Protein AF-A0A5J5FAX3-F1 (afdb_monomer_lite)

InterPro domains:
  IPR013960 DASH complex subunit Duo1 [PF08651] (35-107)
  IPR013960 DASH complex subunit Duo1 [PTHR28216] (22-215)

Foldseek 3Di:
DQDDPDPVVVVVVVVVVVVVVVVVVVVVVVVVVVVVVVVVVVVVVVVVVVVVVVVVVVVVVVVVVVVVVVVVVVVVVVVVVVVVVVVVVVVVVLVVDPPNPDVVVVVVVVVVVVVVVVVVVVVVVVVVVVVVVVVVVVVVVVVVVVVVVVPDDDDDDDDDDDDDDDDDDDDDDDDDDDDDDDDDDDDDDDDDDDDDDDDDDPDPDDDDDDDDDDDDDDDD

Secondary structure (DSSP, 8-state):
------HHHHHHHHHHHHHHHHHHHHHHHHHHHHHHHHHHHHHHHHHHHHHHHHHHHHHHHHHHHHHHHHHHHHHHHHHHHHHHHHHHHHHHHHHH-TT--HHHHHHHHHHHHHHHHHHHHHHHHHHHHHHHHHHHHHHHHHHHHHHHHHTS--------------------------------------------------------------------

pLDDT: mean 73.49, std 21.76, range [35.41, 98.31]

Structure (mmCIF, N/CA/C/O backbone):
data_AF-A0A5J5FAX3-F1
#
_entry.id   AF-A0A5J5FAX3-F1
#
loop_
_atom_site.group_PDB
_atom_site.id
_atom_site.type_symbol
_atom_site.label_atom_id
_at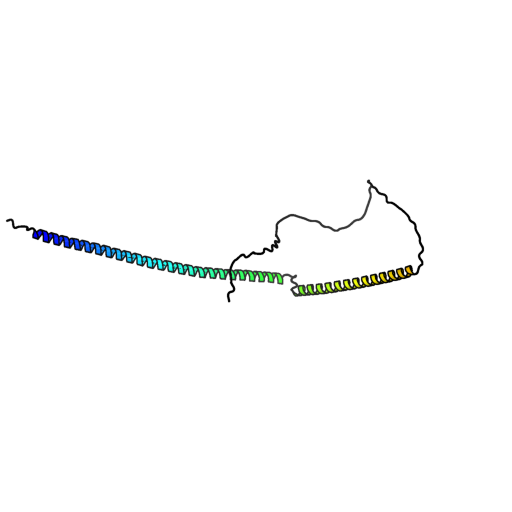om_site.label_alt_id
_atom_site.label_comp_id
_atom_site.label_asym_id
_atom_site.label_entity_id
_atom_site.label_seq_id
_atom_site.pdbx_PDB_ins_code
_atom_site.Cartn_x
_atom_site.Cartn_y
_atom_site.Cartn_z
_atom_site.occupancy
_atom_site.B_iso_or_equiv
_atom_site.auth_seq_id
_atom_site.auth_comp_id
_atom_site.auth_asym_id
_atom_site.auth_atom_id
_atom_site.pdbx_PDB_model_num
ATOM 1 N N . MET A 1 1 ? -69.825 5.679 87.508 1.00 45.09 1 MET A N 1
ATOM 2 C CA . MET A 1 1 ? -68.916 4.975 86.575 1.00 45.09 1 MET A CA 1
ATOM 3 C C . MET A 1 1 ? -69.009 5.636 85.207 1.00 45.09 1 MET A C 1
ATOM 5 O O . MET A 1 1 ? -69.590 5.075 84.296 1.00 45.09 1 MET A O 1
ATOM 9 N N . THR A 1 2 ? -68.493 6.855 85.081 1.00 51.09 2 THR A N 1
ATOM 10 C CA . THR A 1 2 ? -68.328 7.552 83.795 1.00 51.09 2 THR A CA 1
ATOM 11 C C . THR A 1 2 ? -67.212 8.571 84.002 1.00 51.09 2 THR A C 1
ATOM 13 O O . THR A 1 2 ? -67.475 9.762 84.157 1.00 51.09 2 THR A O 1
ATOM 16 N N . ASP A 1 3 ? -65.977 8.086 84.132 1.00 48.59 3 ASP A N 1
ATOM 17 C CA . ASP A 1 3 ? -64.813 8.970 84.138 1.00 48.59 3 ASP A CA 1
ATOM 18 C C . ASP A 1 3 ? -64.531 9.433 82.710 1.00 48.59 3 ASP A C 1
ATOM 20 O O . ASP A 1 3 ? -64.594 8.663 81.749 1.00 48.59 3 ASP A O 1
ATOM 24 N N . GLY A 1 4 ? -64.326 10.742 82.596 1.00 52.62 4 GLY A N 1
ATOM 25 C CA . GLY A 1 4 ? -64.310 11.486 81.352 1.00 52.62 4 GLY A CA 1
ATOM 26 C C . GLY A 1 4 ? -63.164 11.091 80.433 1.00 52.62 4 GLY A C 1
ATOM 27 O O . GLY A 1 4 ? -61.991 11.266 80.753 1.00 52.62 4 GLY A O 1
ATOM 28 N N . PHE A 1 5 ? -63.528 10.668 79.228 1.00 57.16 5 PHE A N 1
ATOM 29 C CA . PHE A 1 5 ? -62.653 10.757 78.069 1.00 57.16 5 PHE A CA 1
ATOM 30 C C . PHE A 1 5 ? -62.603 12.233 77.643 1.00 57.16 5 PHE A C 1
ATOM 32 O O . PHE A 1 5 ? -63.462 12.722 76.909 1.00 57.16 5 PHE A O 1
ATOM 39 N N . GLY A 1 6 ? -61.657 12.978 78.216 1.00 60.19 6 GLY A N 1
ATOM 40 C CA . GLY A 1 6 ? -61.470 14.399 77.938 1.00 60.19 6 GLY A CA 1
ATOM 41 C C . GLY A 1 6 ? -60.913 14.650 76.526 1.00 60.19 6 GLY A C 1
ATOM 42 O O . GLY A 1 6 ? -60.191 13.809 75.984 1.00 60.19 6 GLY A O 1
ATOM 43 N N . PRO A 1 7 ? -61.192 15.822 75.926 1.00 62.94 7 PRO A N 1
ATOM 44 C CA . PRO A 1 7 ? -60.754 16.178 74.571 1.00 62.94 7 PRO A CA 1
ATOM 45 C C . PRO A 1 7 ? -59.226 16.164 74.372 1.00 62.94 7 PRO A C 1
ATOM 47 O O . PRO A 1 7 ? -58.763 16.095 73.235 1.00 62.94 7 PRO A O 1
ATOM 50 N N . ASP A 1 8 ? -58.431 16.192 75.443 1.00 62.81 8 ASP A N 1
ATOM 51 C CA . ASP A 1 8 ? -56.965 16.210 75.367 1.00 62.81 8 ASP A CA 1
ATOM 52 C C . ASP A 1 8 ? -56.332 14.820 75.176 1.00 62.81 8 ASP A C 1
ATOM 54 O O . ASP A 1 8 ? -55.269 14.713 74.564 1.00 62.81 8 ASP A O 1
ATOM 58 N N . SER A 1 9 ? -57.008 13.737 75.580 1.00 66.12 9 SER A N 1
ATOM 59 C CA . SER A 1 9 ? -56.555 12.365 75.295 1.00 66.12 9 SER A CA 1
ATOM 60 C C . SER A 1 9 ? -56.671 12.031 73.806 1.00 66.12 9 SER A C 1
ATOM 62 O O . SER A 1 9 ? -55.812 11.354 73.246 1.00 66.12 9 SER A O 1
ATOM 64 N N . PHE A 1 10 ? -57.698 12.562 73.134 1.00 67.81 10 PHE A N 1
ATOM 65 C CA . PHE A 1 10 ? -57.844 12.437 71.683 1.00 67.81 10 PHE A CA 1
ATOM 66 C C . PHE A 1 10 ? -56.745 13.190 70.930 1.00 67.81 10 PHE A C 1
ATOM 68 O O . PHE A 1 10 ? -56.194 12.640 69.981 1.00 67.81 10 PHE A O 1
ATOM 75 N N . LYS A 1 11 ? -56.373 14.396 71.381 1.00 74.06 11 LYS A N 1
ATOM 76 C CA . LYS A 1 11 ? -55.288 15.179 70.765 1.00 74.06 11 LYS A CA 1
ATOM 77 C C . LYS A 1 11 ? -53.935 14.471 70.845 1.00 74.06 11 LYS A C 1
ATOM 79 O O . LYS A 1 11 ? -53.206 14.440 69.859 1.00 74.06 11 LYS A O 1
ATOM 84 N N . GLN A 1 12 ? -53.616 13.851 71.983 1.00 74.06 12 GLN A N 1
ATOM 85 C CA . GLN A 1 12 ? -52.387 13.061 72.120 1.00 74.06 12 GLN A CA 1
ATOM 86 C C . GLN A 1 12 ? -52.354 11.864 71.169 1.00 74.06 12 GLN A C 1
ATOM 88 O O . GLN A 1 12 ? -51.323 11.596 70.558 1.00 74.06 12 GLN A O 1
ATOM 93 N N . VAL A 1 13 ? -53.474 11.157 71.015 1.00 76.06 13 VAL A N 1
ATOM 94 C CA . VAL A 1 13 ? -53.564 10.030 70.078 1.00 76.06 13 VAL A CA 1
ATOM 95 C C . VAL A 1 13 ? -53.425 10.515 68.633 1.00 76.06 13 VAL A C 1
ATOM 97 O O . VAL A 1 13 ? -52.710 9.886 67.857 1.00 76.06 13 VAL A O 1
ATOM 100 N N . THR A 1 14 ? -54.027 11.650 68.267 1.00 78.38 14 THR A N 1
ATOM 101 C CA . THR A 1 14 ? -53.880 12.215 66.915 1.00 78.38 14 THR A CA 1
ATOM 102 C C . THR A 1 14 ? -52.464 12.710 66.623 1.00 78.38 14 THR A C 1
ATOM 104 O O . THR A 1 14 ? -51.999 12.525 65.503 1.00 78.38 14 THR A O 1
ATOM 107 N N . ASP A 1 15 ? -51.755 13.263 67.612 1.00 83.12 15 ASP A N 1
ATOM 108 C CA . ASP A 1 15 ? -50.344 13.660 67.471 1.00 83.12 15 ASP A CA 1
ATOM 109 C C . ASP A 1 15 ? -49.402 12.453 67.372 1.00 83.12 15 ASP A C 1
ATOM 111 O O . ASP A 1 15 ? -48.414 12.467 66.637 1.00 83.12 15 ASP A O 1
ATOM 115 N N . GLN A 1 16 ? -49.708 11.363 68.078 1.00 79.12 16 GLN A N 1
ATOM 116 C CA . GLN A 1 16 ? -48.970 10.110 67.921 1.00 79.12 16 GLN A CA 1
ATOM 117 C C . GLN A 1 16 ? -49.186 9.520 66.522 1.00 79.12 16 GLN A C 1
ATOM 119 O O . GLN A 1 16 ? -48.226 9.115 65.870 1.00 79.12 16 GLN A O 1
ATOM 124 N N . LEU A 1 17 ? -50.428 9.517 66.031 1.00 78.00 17 LEU A N 1
ATOM 125 C CA . LEU A 1 17 ? -50.753 9.069 64.676 1.00 78.00 17 LEU A CA 1
ATOM 126 C C . LEU A 1 17 ? -50.100 9.945 63.598 1.00 78.00 17 LEU A C 1
ATOM 128 O O . LEU A 1 17 ? -49.584 9.393 62.629 1.00 78.00 17 LEU A O 1
ATOM 132 N N . SER A 1 18 ? -50.063 11.271 63.767 1.00 83.62 18 SER A N 1
ATOM 133 C CA . SER A 1 18 ? -49.415 12.177 62.807 1.00 83.62 18 SER A CA 1
ATOM 134 C C . SER A 1 18 ? -47.895 11.987 62.766 1.00 83.62 18 SER A C 1
ATOM 136 O O . SER A 1 18 ? -47.317 11.946 61.682 1.00 83.62 18 SER A O 1
ATOM 138 N N . SER A 1 19 ? -47.254 11.766 63.918 1.00 88.19 19 SER A N 1
ATOM 139 C CA . SER A 1 19 ? -45.823 11.449 64.016 1.00 88.19 19 SER A CA 1
ATOM 140 C C . SER A 1 19 ? -45.473 10.112 63.350 1.00 88.19 19 SER A C 1
ATOM 142 O O . SER A 1 19 ? -44.492 10.011 62.608 1.00 88.19 19 SER A O 1
ATOM 144 N N . VAL A 1 20 ? -46.304 9.080 63.543 1.00 86.38 20 VAL A N 1
ATOM 145 C CA . VAL A 1 20 ? -46.128 7.780 62.873 1.00 86.38 20 VAL A CA 1
ATOM 146 C C . VAL A 1 20 ? -46.288 7.916 61.357 1.00 86.38 20 VAL A C 1
ATOM 148 O O . VAL A 1 20 ? -45.500 7.335 60.609 1.00 86.38 20 VAL A O 1
ATOM 151 N N . ASP A 1 21 ? -47.258 8.705 60.894 1.00 88.50 21 ASP A N 1
ATOM 152 C CA . ASP A 1 21 ? -47.475 8.937 59.464 1.00 88.50 21 ASP A CA 1
ATOM 153 C C . ASP A 1 21 ? -46.322 9.755 58.843 1.00 88.50 21 ASP A C 1
ATOM 155 O O . ASP A 1 21 ? -45.851 9.449 57.747 1.00 88.50 21 ASP A O 1
ATOM 159 N N . GLU A 1 22 ? -45.756 10.719 59.577 1.00 88.75 22 GLU A N 1
ATOM 160 C CA . GLU A 1 22 ? -44.566 11.472 59.161 1.00 88.75 22 GLU A CA 1
ATOM 161 C C . GLU A 1 22 ? -43.319 10.572 59.044 1.00 88.75 22 GLU A C 1
ATOM 163 O O . GLU A 1 22 ? -42.544 10.679 58.088 1.00 88.75 22 GLU A O 1
ATOM 168 N N . LEU A 1 23 ? -43.135 9.627 59.972 1.00 87.75 23 LEU A N 1
ATOM 169 C CA . LEU A 1 23 ? -42.066 8.623 59.908 1.00 87.75 23 LEU A CA 1
ATOM 170 C C . LEU A 1 23 ? -42.277 7.628 58.756 1.00 87.75 23 LEU A C 1
ATOM 172 O O . LEU A 1 23 ? -41.320 7.243 58.073 1.00 87.75 23 LEU A O 1
ATOM 176 N N . ALA A 1 24 ? -43.525 7.242 58.482 1.00 87.75 24 ALA A N 1
ATOM 177 C CA . ALA A 1 24 ? -43.877 6.416 57.330 1.00 87.75 24 ALA A CA 1
ATOM 178 C C . ALA A 1 24 ? -43.615 7.152 56.001 1.00 87.75 24 ALA A C 1
ATOM 180 O O . ALA A 1 24 ? -43.136 6.556 55.033 1.00 87.75 24 ALA A O 1
ATOM 181 N N . GLN A 1 25 ? -43.858 8.463 55.946 1.00 90.06 25 GLN A N 1
ATOM 182 C CA . GLN A 1 25 ? -43.519 9.285 54.784 1.00 90.06 25 GLN A CA 1
ATOM 183 C C . GLN A 1 25 ? -42.007 9.443 54.609 1.00 90.06 25 GLN A C 1
ATOM 185 O O . GLN A 1 25 ? -41.504 9.249 53.499 1.00 90.06 25 GLN A O 1
ATOM 190 N N . LYS A 1 26 ? -41.268 9.717 55.690 1.00 91.88 26 LYS A N 1
ATOM 191 C CA . LYS A 1 26 ? -39.798 9.804 55.671 1.00 91.88 26 LYS A CA 1
ATOM 192 C C . LYS A 1 26 ? -39.153 8.495 55.222 1.00 91.88 26 LYS A C 1
ATOM 194 O O . LYS A 1 26 ? -38.275 8.519 54.365 1.00 91.88 26 LYS A O 1
ATOM 199 N N . SER A 1 27 ? -39.620 7.354 55.726 1.00 90.50 27 SER A N 1
ATOM 200 C CA . SER A 1 27 ? -39.105 6.040 55.313 1.00 90.50 27 SER A CA 1
ATOM 201 C C . SER A 1 27 ? -39.419 5.713 53.849 1.00 90.50 27 SER A C 1
ATOM 203 O O . SER A 1 27 ? -38.541 5.234 53.134 1.00 90.50 27 SER A O 1
ATOM 205 N N . ARG A 1 28 ? -40.620 6.038 53.346 1.00 92.44 28 ARG A N 1
ATOM 206 C CA . ARG A 1 28 ? -40.946 5.897 51.911 1.00 92.44 28 ARG A CA 1
ATOM 207 C C . ARG A 1 28 ? -40.096 6.805 51.023 1.00 92.44 28 ARG A C 1
ATOM 209 O O . ARG A 1 28 ? -39.684 6.376 49.948 1.00 92.44 28 ARG A O 1
ATOM 216 N N . ALA A 1 29 ? -39.846 8.045 51.443 1.00 91.50 29 ALA A N 1
ATOM 217 C CA . ALA A 1 29 ? -38.979 8.969 50.717 1.00 91.50 29 ALA A CA 1
ATOM 218 C C . ALA A 1 29 ? -37.532 8.456 50.679 1.00 91.50 29 ALA A C 1
ATOM 220 O O . ALA A 1 29 ? -36.930 8.426 49.608 1.00 91.50 29 ALA A O 1
ATOM 221 N N . PHE A 1 30 ? -37.027 7.957 51.810 1.00 93.38 30 PHE A N 1
ATOM 222 C CA . PHE A 1 30 ? -35.700 7.351 51.903 1.00 93.38 30 PHE A CA 1
ATOM 223 C C . PHE A 1 30 ? -35.564 6.118 50.998 1.00 93.38 30 PHE A C 1
ATOM 225 O O . PHE A 1 30 ? -34.613 6.026 50.229 1.00 93.38 30 PHE A O 1
ATOM 232 N N . ALA A 1 31 ? -36.554 5.218 50.997 1.00 93.25 31 ALA A N 1
ATOM 233 C CA . ALA A 1 31 ? -36.556 4.037 50.130 1.00 93.25 31 ALA A CA 1
ATOM 234 C C . ALA A 1 31 ? -36.580 4.399 48.632 1.00 93.25 31 ALA A C 1
ATOM 236 O O . ALA A 1 31 ? -35.906 3.762 47.823 1.00 93.25 31 ALA A O 1
ATOM 237 N N . ARG A 1 32 ? -37.324 5.448 48.248 1.00 93.50 32 ARG A N 1
ATOM 238 C CA . ARG A 1 32 ? -37.307 5.974 46.872 1.00 93.50 32 ARG A CA 1
ATOM 239 C C . ARG A 1 32 ? -35.945 6.556 46.509 1.00 93.50 32 ARG A C 1
ATOM 241 O O . ARG A 1 32 ? -35.458 6.313 45.411 1.00 93.50 32 ARG A O 1
ATOM 248 N N . GLU A 1 33 ? -35.330 7.310 47.413 1.00 95.00 33 GLU A N 1
ATOM 249 C CA . GLU A 1 33 ? -34.008 7.895 47.188 1.00 95.00 33 GLU A CA 1
ATOM 250 C C . GLU A 1 33 ? -32.925 6.813 47.061 1.00 95.00 33 GLU A C 1
ATOM 252 O O . GLU A 1 33 ? -32.035 6.913 46.216 1.00 95.00 33 GLU A O 1
ATOM 257 N N . GLU A 1 34 ? -33.016 5.749 47.856 1.00 95.25 34 GLU A N 1
ATOM 258 C C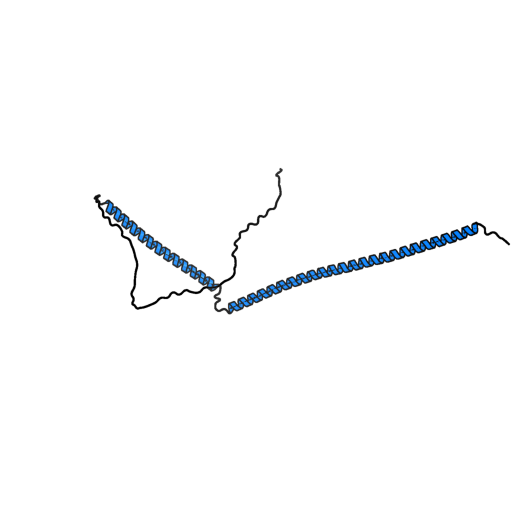A . GLU A 1 34 ? -32.109 4.606 47.784 1.00 95.25 34 GLU A CA 1
ATOM 259 C C . GLU A 1 34 ? -32.266 3.827 46.468 1.00 95.25 34 GLU A C 1
ATOM 261 O O . GLU A 1 34 ? -31.263 3.517 45.821 1.00 95.25 34 GLU A O 1
ATOM 266 N N . ALA A 1 35 ? -33.504 3.608 46.009 1.00 94.69 35 ALA A N 1
ATOM 267 C CA . ALA A 1 35 ? -33.782 3.009 44.703 1.00 94.69 35 ALA A CA 1
ATOM 268 C C . ALA A 1 35 ? -33.231 3.863 43.547 1.00 94.69 35 ALA A C 1
ATOM 270 O O . ALA A 1 35 ? -32.528 3.344 42.682 1.00 94.69 35 ALA A O 1
ATOM 271 N N . LEU A 1 36 ? -33.447 5.183 43.574 1.00 96.25 36 LEU A N 1
ATOM 272 C CA . LEU A 1 36 ? -32.906 6.106 42.567 1.00 96.25 36 LEU A CA 1
ATOM 273 C C . LEU A 1 36 ? -31.371 6.115 42.552 1.00 96.25 36 LEU A C 1
ATOM 275 O O . LEU A 1 36 ? -30.756 6.159 41.487 1.00 96.25 36 LEU A O 1
ATOM 279 N N . LYS A 1 37 ? -30.724 6.035 43.722 1.00 95.94 37 LYS A N 1
ATOM 280 C CA . LYS A 1 37 ? -29.261 5.903 43.815 1.00 95.94 37 LYS A CA 1
ATOM 281 C C . LYS A 1 37 ? -28.776 4.579 43.224 1.00 95.94 37 LYS A C 1
ATOM 283 O O . LYS A 1 37 ? -27.726 4.560 42.582 1.00 95.94 37 LYS A O 1
ATOM 288 N N . ALA A 1 38 ? -29.511 3.485 43.425 1.00 95.25 38 ALA A N 1
ATOM 289 C CA . ALA A 1 38 ? -29.188 2.192 42.829 1.00 95.25 38 ALA A CA 1
ATOM 290 C C . ALA A 1 38 ? -29.339 2.217 41.299 1.00 95.25 38 ALA A C 1
ATOM 292 O O . ALA A 1 38 ? -28.429 1.779 40.594 1.00 95.25 38 ALA A O 1
ATOM 293 N N . GLU A 1 39 ? -30.422 2.803 40.783 1.00 96.62 39 GLU A N 1
ATOM 294 C CA . GLU A 1 39 ? -30.635 2.992 39.344 1.00 96.62 39 GLU A CA 1
ATOM 295 C C . GLU A 1 39 ? -29.541 3.864 38.719 1.00 96.62 39 GLU A C 1
ATOM 297 O O . GLU A 1 39 ? -28.963 3.490 37.698 1.00 96.62 39 GLU A O 1
ATOM 302 N N . LEU A 1 40 ? -29.176 4.980 39.363 1.00 97.38 40 LEU A N 1
ATOM 303 C CA . LEU A 1 40 ? -28.107 5.855 38.883 1.00 97.38 40 LEU A CA 1
ATOM 304 C C . LEU A 1 40 ? -26.763 5.123 38.806 1.00 97.38 40 LEU A C 1
ATOM 306 O O . LEU A 1 40 ? -26.059 5.246 37.802 1.00 97.38 40 LEU A O 1
ATOM 310 N N . ARG A 1 41 ? -26.410 4.333 39.830 1.00 96.62 41 ARG A N 1
ATOM 311 C CA . ARG A 1 41 ? -25.197 3.499 39.799 1.00 96.62 41 ARG A CA 1
ATOM 312 C C . ARG A 1 41 ? -25.248 2.482 38.661 1.00 96.62 41 ARG A C 1
ATOM 314 O O . ARG A 1 41 ? -24.249 2.313 37.967 1.00 96.62 41 ARG A O 1
ATOM 321 N N . GLY A 1 42 ? -26.403 1.854 38.436 1.00 96.50 42 GLY A N 1
ATOM 322 C CA . GLY A 1 42 ? -26.612 0.939 37.313 1.00 96.50 42 GLY A CA 1
ATOM 323 C C . GLY A 1 42 ? -26.372 1.617 35.963 1.00 96.50 42 GLY A C 1
ATOM 324 O O . GLY A 1 42 ? -25.613 1.109 35.140 1.00 96.50 42 GLY A O 1
ATOM 325 N N . VAL A 1 43 ? -26.935 2.811 35.756 1.00 97.50 43 VAL A N 1
ATOM 326 C CA . VAL A 1 43 ? -26.735 3.595 34.525 1.00 97.50 43 VAL A CA 1
ATOM 327 C C . VAL A 1 43 ? -25.272 4.019 34.354 1.00 97.50 43 VAL A C 1
ATOM 329 O O . VAL A 1 43 ? -24.736 3.929 33.250 1.00 97.50 43 VAL A O 1
ATOM 332 N N . GLN A 1 44 ? -24.589 4.432 35.425 1.00 97.44 44 GLN A N 1
ATOM 333 C CA . GLN A 1 44 ? -23.162 4.784 35.381 1.00 97.44 44 GLN A CA 1
ATOM 334 C C . GLN A 1 44 ? -22.277 3.581 35.030 1.00 97.44 44 GLN A C 1
ATOM 336 O O . GLN A 1 44 ? -21.351 3.698 34.222 1.00 97.44 44 GLN A O 1
ATOM 341 N N . GLN A 1 45 ? -22.581 2.411 35.593 1.00 97.50 45 GLN A N 1
ATOM 342 C CA . GLN A 1 45 ? -21.881 1.174 35.270 1.00 97.50 45 GLN A CA 1
ATOM 343 C C . GLN A 1 45 ? -22.104 0.782 33.806 1.00 97.50 45 GLN A C 1
ATOM 345 O O . GLN A 1 45 ? -21.141 0.467 33.108 1.00 97.50 45 GLN A O 1
ATOM 350 N N . LEU A 1 46 ? -23.343 0.867 33.311 1.00 96.69 46 LEU A N 1
ATOM 351 C CA . LEU A 1 46 ? -23.648 0.614 31.902 1.00 96.69 46 LEU A CA 1
ATOM 352 C C . LEU A 1 46 ? -22.911 1.580 30.977 1.00 96.69 46 LEU A C 1
ATOM 354 O O . LEU A 1 46 ? -22.320 1.141 29.995 1.00 96.69 46 LEU A O 1
ATOM 358 N N . ASN A 1 47 ? -22.879 2.871 31.303 1.00 97.31 47 ASN A N 1
ATOM 359 C CA . ASN A 1 47 ? -22.140 3.855 30.516 1.00 97.31 47 ASN A CA 1
ATOM 360 C C . ASN A 1 47 ? -20.637 3.520 30.464 1.00 97.31 47 ASN A C 1
ATOM 362 O O . ASN A 1 47 ? -20.027 3.556 29.395 1.00 97.31 47 ASN A O 1
ATOM 366 N N . THR A 1 48 ? -20.063 3.097 31.592 1.00 97.75 48 THR A N 1
ATOM 367 C CA . THR A 1 48 ? -18.656 2.674 31.669 1.00 97.75 48 THR A CA 1
ATOM 368 C C . THR A 1 48 ? -18.389 1.452 30.788 1.00 97.75 48 THR A C 1
ATOM 370 O O . THR A 1 48 ? -17.412 1.430 30.040 1.00 97.75 48 THR A O 1
ATOM 373 N N . ILE A 1 49 ? -19.272 0.449 30.827 1.00 98.12 49 ILE A N 1
ATOM 374 C CA . ILE A 1 49 ? -19.153 -0.760 30.002 1.00 98.12 49 ILE A CA 1
ATOM 375 C C . ILE A 1 49 ? -19.275 -0.413 28.519 1.00 98.12 49 ILE A C 1
ATOM 377 O O . ILE A 1 49 ? -18.435 -0.838 27.731 1.00 98.12 49 ILE A O 1
ATOM 381 N N . VAL A 1 50 ? -20.278 0.382 28.137 1.00 97.62 50 VAL A N 1
ATOM 382 C CA . VAL A 1 50 ? -20.472 0.811 26.744 1.00 97.62 50 VAL A CA 1
ATOM 383 C C . VAL A 1 50 ? -19.250 1.580 26.253 1.00 97.62 50 VAL A C 1
ATOM 385 O O . VAL A 1 50 ? -18.742 1.277 25.181 1.00 97.62 50 VAL A O 1
ATOM 388 N N . SER A 1 51 ? -18.716 2.497 27.059 1.00 97.94 51 SER A N 1
ATOM 389 C CA . SER A 1 51 ? -17.488 3.228 26.728 1.00 97.94 51 SER A CA 1
ATOM 390 C C . SER A 1 51 ? -16.290 2.288 26.547 1.00 97.94 51 SER A C 1
ATOM 392 O O . SER A 1 51 ? -15.503 2.456 25.616 1.00 97.94 51 SER A O 1
ATOM 394 N N . GLY A 1 52 ? -16.171 1.254 27.387 1.00 98.19 52 GLY A N 1
ATOM 395 C CA . GLY A 1 52 ? -15.146 0.219 27.252 1.00 98.19 52 GLY A CA 1
ATOM 396 C C . GLY A 1 52 ? -15.291 -0.609 25.973 1.00 98.19 52 GLY A C 1
ATOM 397 O O . GLY A 1 52 ? -14.301 -0.845 25.280 1.00 98.19 52 GLY A O 1
ATOM 398 N N . VAL A 1 53 ? -16.518 -1.006 25.621 1.00 98.19 53 VAL A N 1
ATOM 399 C CA . VAL A 1 53 ? -16.812 -1.724 24.371 1.00 98.19 53 VAL A CA 1
ATOM 400 C C . VAL A 1 53 ? -16.490 -0.848 23.165 1.00 98.19 53 VAL A C 1
ATOM 402 O O . VAL A 1 53 ? -15.799 -1.311 22.261 1.00 98.19 53 VAL A O 1
ATOM 405 N N . THR A 1 54 ? -16.906 0.419 23.165 1.00 97.50 54 THR A N 1
ATOM 406 C CA . THR A 1 54 ? -16.587 1.368 22.091 1.00 97.50 54 THR A CA 1
ATOM 407 C C . THR A 1 54 ? -15.079 1.528 21.929 1.00 97.50 54 THR A C 1
ATOM 409 O O . THR A 1 54 ? -14.577 1.377 20.821 1.00 97.50 54 THR A O 1
ATOM 412 N N . SER A 1 55 ? -14.332 1.705 23.024 1.00 97.94 55 SER A N 1
ATOM 413 C CA . SER A 1 55 ? -12.866 1.780 22.965 1.00 97.94 55 SER A CA 1
ATOM 414 C C . SER A 1 55 ? -12.233 0.489 22.431 1.00 97.94 55 SER A C 1
ATOM 416 O O . SER A 1 55 ? -11.266 0.529 21.669 1.00 97.94 55 SER A O 1
ATOM 418 N N . SER A 1 56 ? -12.774 -0.678 22.794 1.00 97.69 56 SER A N 1
ATOM 419 C CA . SER A 1 56 ? -12.304 -1.956 22.252 1.00 97.69 56 SER A CA 1
ATOM 420 C C . SER A 1 56 ? -12.583 -2.084 20.754 1.00 97.69 56 SER A C 1
ATOM 422 O O . SER A 1 56 ? -11.750 -2.628 20.030 1.00 97.69 56 SER A O 1
ATOM 424 N N . LEU A 1 57 ? -13.735 -1.602 20.283 1.00 98.06 57 LEU A N 1
ATOM 425 C CA . LEU A 1 57 ? -14.094 -1.602 18.865 1.00 98.06 57 LEU A CA 1
ATOM 426 C C . LEU A 1 57 ? -13.233 -0.621 18.065 1.00 98.06 57 LEU A C 1
ATOM 428 O O . LEU A 1 57 ? -12.792 -0.964 16.972 1.00 98.06 57 LEU A O 1
ATOM 432 N N . GLU A 1 58 ? -12.936 0.555 18.617 1.00 97.44 58 GLU A N 1
ATOM 433 C CA . GLU A 1 58 ? -12.010 1.518 18.012 1.00 97.44 58 GLU A CA 1
ATOM 434 C C . GLU A 1 58 ? -10.619 0.903 17.828 1.00 97.44 58 GLU A C 1
ATOM 436 O O . GLU A 1 58 ? -10.097 0.897 16.716 1.00 97.44 58 GLU A O 1
ATOM 441 N N . LYS A 1 59 ? -10.068 0.262 18.866 1.00 97.31 59 LYS A N 1
ATOM 442 C CA . LYS A 1 59 ? -8.784 -0.456 18.768 1.00 97.31 59 LYS A CA 1
ATOM 443 C C . LYS A 1 59 ? -8.824 -1.602 17.760 1.00 97.31 59 LYS A C 1
ATOM 445 O O . LYS A 1 59 ? -7.863 -1.819 17.027 1.00 97.31 59 LYS A O 1
ATOM 450 N N . ALA A 1 60 ? -9.921 -2.360 17.715 1.00 97.81 60 ALA A N 1
ATOM 451 C CA . ALA A 1 60 ? -10.087 -3.423 16.727 1.00 97.81 60 ALA A CA 1
ATOM 452 C C . ALA A 1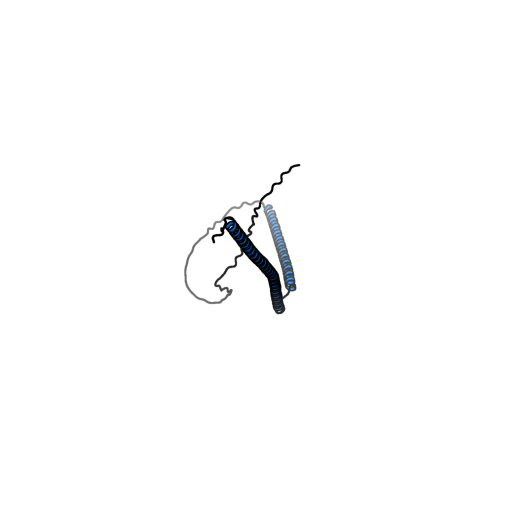 60 ? -10.095 -2.863 15.294 1.00 97.81 60 ALA A C 1
ATOM 454 O O . ALA A 1 60 ? -9.481 -3.450 14.404 1.00 97.81 60 ALA A O 1
ATOM 455 N N . ASN A 1 61 ? -10.725 -1.706 15.086 1.00 96.31 61 ASN A N 1
ATOM 456 C CA . ASN A 1 61 ? -10.743 -1.014 13.803 1.00 96.31 61 ASN A CA 1
ATOM 457 C C . ASN A 1 61 ? -9.348 -0.495 13.406 1.00 96.31 61 ASN A C 1
ATOM 459 O O . ASN A 1 61 ? -8.911 -0.705 12.277 1.00 96.31 61 ASN A O 1
ATOM 463 N N . GLU A 1 62 ? -8.610 0.107 14.342 1.00 96.88 62 GLU A N 1
ATOM 464 C CA . GLU A 1 62 ? -7.214 0.521 14.129 1.00 96.88 62 GLU A CA 1
ATOM 465 C C . GLU A 1 62 ? -6.324 -0.670 13.742 1.00 96.88 62 GLU A C 1
ATOM 467 O O . GLU A 1 62 ? -5.576 -0.608 12.762 1.00 96.88 62 GLU A O 1
ATOM 472 N N . ASN A 1 63 ? -6.464 -1.794 14.453 1.00 96.56 63 ASN A N 1
ATOM 473 C CA . ASN A 1 63 ? -5.750 -3.030 14.140 1.00 96.56 63 ASN A CA 1
ATOM 474 C C . ASN A 1 63 ? -6.104 -3.557 12.740 1.00 96.56 63 ASN A C 1
ATOM 476 O O . ASN A 1 63 ? -5.217 -3.979 11.999 1.00 96.56 63 ASN A O 1
ATOM 480 N N . MET A 1 64 ? -7.377 -3.500 12.339 1.00 97.00 64 MET A N 1
ATOM 481 C CA . MET A 1 64 ? -7.801 -3.847 10.977 1.00 97.00 64 MET A CA 1
ATOM 482 C C . MET A 1 64 ? -7.195 -2.917 9.921 1.00 97.00 64 MET A C 1
ATOM 484 O O . MET A 1 64 ? -6.818 -3.393 8.849 1.00 97.00 64 MET A O 1
ATOM 488 N N . GLY A 1 65 ? -7.014 -1.630 10.226 1.00 96.56 65 GLY A N 1
ATOM 489 C CA . GLY A 1 65 ? -6.275 -0.699 9.369 1.00 96.56 65 GLY A CA 1
ATOM 490 C C . GLY A 1 65 ? -4.822 -1.134 9.142 1.00 96.56 65 GLY A C 1
ATOM 491 O O . GLY A 1 65 ? -4.351 -1.165 8.003 1.00 96.56 65 GLY A O 1
ATOM 492 N N . ALA A 1 66 ? -4.124 -1.552 10.203 1.00 96.38 66 ALA A N 1
ATOM 493 C CA . ALA A 1 66 ? -2.756 -2.068 10.101 1.00 96.38 66 ALA A CA 1
ATOM 494 C C . ALA A 1 66 ? -2.677 -3.376 9.289 1.00 96.38 66 ALA A C 1
ATOM 496 O O . ALA A 1 66 ? -1.781 -3.543 8.454 1.00 96.38 66 ALA A O 1
ATOM 497 N N . VAL A 1 67 ? -3.640 -4.286 9.482 1.00 97.88 67 VAL A N 1
ATOM 498 C CA . VAL A 1 67 ? -3.742 -5.523 8.691 1.00 97.88 67 VAL A CA 1
ATOM 499 C C . VAL A 1 67 ? -3.996 -5.206 7.213 1.00 97.88 67 VAL A C 1
ATOM 501 O O . VAL A 1 67 ? -3.307 -5.767 6.362 1.00 97.88 67 VAL A O 1
ATOM 504 N N . SER A 1 68 ? -4.899 -4.272 6.892 1.00 97.50 68 SER A N 1
ATOM 505 C CA . SER A 1 68 ? -5.162 -3.839 5.508 1.00 97.50 68 SER A CA 1
ATOM 506 C C . SER A 1 68 ? -3.897 -3.308 4.833 1.00 97.50 68 SER A C 1
ATOM 508 O O . SER A 1 68 ? -3.530 -3.773 3.756 1.00 97.50 68 SER A O 1
ATOM 510 N N . SER A 1 69 ? -3.168 -2.412 5.506 1.00 97.06 69 SER A N 1
ATOM 511 C CA . SER A 1 69 ? -1.895 -1.866 5.011 1.00 97.06 69 SER A CA 1
ATOM 512 C C . SER A 1 69 ? -0.843 -2.959 4.763 1.00 97.06 69 SER A C 1
ATOM 514 O O . SER A 1 69 ? -0.122 -2.953 3.759 1.00 97.06 69 SER A O 1
ATOM 516 N N . THR A 1 70 ? -0.790 -3.966 5.638 1.00 97.69 70 THR A N 1
ATOM 517 C CA . THR A 1 70 ? 0.122 -5.106 5.474 1.00 97.69 70 THR A CA 1
ATOM 518 C C . THR A 1 70 ? -0.253 -5.954 4.259 1.00 97.69 70 THR A C 1
ATOM 520 O O . THR A 1 70 ? 0.624 -6.336 3.484 1.00 97.69 70 THR A O 1
ATOM 523 N N . VAL A 1 71 ? -1.545 -6.223 4.049 1.00 98.06 71 VAL A N 1
ATOM 524 C CA . VAL A 1 71 ? -2.037 -6.967 2.878 1.00 98.06 71 VAL A CA 1
ATOM 525 C C . VAL A 1 71 ? -1.774 -6.197 1.583 1.00 98.06 71 VAL A C 1
ATOM 527 O O . VAL A 1 71 ? -1.333 -6.790 0.599 1.00 98.06 71 VAL A O 1
ATOM 530 N N . GLU A 1 72 ? -1.964 -4.878 1.577 1.00 98.00 72 GLU A N 1
ATOM 531 C CA . GLU A 1 72 ? -1.604 -4.023 0.442 1.00 98.00 72 GLU A CA 1
ATOM 532 C C . GLU A 1 72 ? -0.105 -4.106 0.136 1.00 98.00 72 GLU A C 1
ATOM 534 O O . GLU A 1 72 ? 0.287 -4.328 -1.013 1.00 98.00 72 GLU A O 1
ATOM 539 N N . THR A 1 73 ? 0.740 -4.030 1.165 1.00 97.56 73 THR A N 1
ATOM 540 C CA . THR A 1 73 ? 2.194 -4.175 1.018 1.00 97.56 73 THR A CA 1
ATOM 541 C C . THR A 1 73 ? 2.556 -5.558 0.468 1.00 97.56 73 THR A C 1
ATOM 543 O O . THR A 1 73 ? 3.322 -5.662 -0.491 1.00 97.56 73 THR A O 1
ATOM 546 N N . ALA A 1 74 ? 1.948 -6.629 0.981 1.00 97.94 74 ALA A N 1
ATOM 547 C CA . ALA A 1 74 ? 2.137 -7.979 0.455 1.00 97.94 74 ALA A CA 1
ATOM 548 C C . ALA A 1 74 ? 1.709 -8.091 -1.019 1.00 97.94 74 ALA A C 1
ATOM 550 O O . ALA A 1 74 ? 2.420 -8.690 -1.825 1.00 97.94 74 ALA A O 1
ATOM 551 N N . ASN A 1 75 ? 0.598 -7.461 -1.408 1.00 97.88 75 ASN A N 1
ATOM 552 C CA . ASN A 1 75 ? 0.151 -7.421 -2.797 1.00 97.88 75 ASN A CA 1
ATOM 553 C C . ASN A 1 75 ? 1.151 -6.671 -3.694 1.00 97.88 75 ASN A C 1
ATOM 555 O O . ASN A 1 75 ? 1.445 -7.121 -4.801 1.00 97.88 75 ASN A O 1
ATOM 559 N N . THR A 1 76 ? 1.729 -5.554 -3.239 1.00 97.88 76 THR A N 1
ATOM 560 C CA . THR A 1 76 ? 2.776 -4.862 -4.016 1.00 97.88 76 THR A CA 1
ATOM 561 C C . THR A 1 76 ? 4.016 -5.734 -4.216 1.00 97.88 76 THR A C 1
ATOM 563 O O . THR A 1 76 ? 4.521 -5.819 -5.337 1.00 97.88 76 THR A O 1
ATOM 566 N N . LEU A 1 77 ? 4.453 -6.453 -3.176 1.00 98.00 77 LEU A N 1
ATOM 567 C CA . LEU A 1 77 ? 5.552 -7.415 -3.263 1.00 98.00 77 LEU A CA 1
ATOM 568 C C . LEU A 1 77 ? 5.227 -8.555 -4.233 1.00 98.00 77 LEU A C 1
ATOM 570 O O . LEU A 1 77 ? 6.047 -8.869 -5.088 1.00 98.00 77 LEU A O 1
ATOM 574 N N . LEU A 1 78 ? 4.033 -9.144 -4.159 1.00 98.31 78 LEU A N 1
ATOM 575 C CA . LEU A 1 78 ? 3.607 -10.198 -5.086 1.00 98.31 78 LEU A CA 1
ATOM 576 C C . LEU A 1 78 ? 3.579 -9.711 -6.537 1.00 98.31 78 LEU A C 1
ATOM 578 O O . LEU A 1 78 ? 4.091 -10.393 -7.421 1.00 98.31 78 LEU A O 1
ATOM 582 N N . ASN A 1 79 ? 3.059 -8.511 -6.793 1.00 97.56 79 ASN A N 1
ATOM 583 C CA . ASN A 1 79 ? 3.098 -7.911 -8.127 1.00 97.56 79 ASN A CA 1
ATOM 584 C C . ASN A 1 79 ? 4.537 -7.700 -8.619 1.00 97.56 79 ASN A C 1
ATOM 586 O O . ASN A 1 79 ? 4.828 -7.903 -9.799 1.00 97.56 79 ASN A O 1
ATOM 590 N N . LEU A 1 80 ? 5.449 -7.318 -7.724 1.00 97.94 80 LEU A N 1
ATOM 591 C CA . LEU A 1 80 ? 6.866 -7.180 -8.041 1.00 97.94 80 LEU A CA 1
ATOM 592 C C . LEU A 1 80 ? 7.509 -8.540 -8.348 1.00 97.94 80 LEU A C 1
ATOM 594 O O . LEU A 1 80 ? 8.227 -8.653 -9.338 1.00 97.94 80 LEU A O 1
ATOM 598 N N . TRP A 1 81 ? 7.188 -9.587 -7.589 1.00 97.94 81 TRP A N 1
ATOM 599 C CA . TRP A 1 81 ? 7.639 -10.950 -7.873 1.00 97.94 81 TRP A CA 1
ATOM 600 C C . TRP A 1 81 ? 7.116 -11.473 -9.212 1.00 97.94 81 TRP A C 1
ATOM 602 O O . TRP A 1 81 ? 7.897 -12.011 -9.993 1.00 97.94 81 TRP A O 1
ATOM 612 N N . ILE A 1 82 ? 5.839 -11.248 -9.535 1.00 98.06 82 ILE A N 1
ATOM 613 C CA . ILE A 1 82 ? 5.268 -11.597 -10.846 1.00 98.06 82 ILE A CA 1
ATOM 614 C C . ILE A 1 82 ? 6.033 -10.886 -11.968 1.00 98.06 82 ILE A C 1
ATOM 616 O O . ILE A 1 82 ? 6.387 -11.511 -12.967 1.00 98.06 82 ILE A O 1
ATOM 620 N N . ARG A 1 83 ? 6.339 -9.593 -11.801 1.00 96.88 83 ARG A N 1
ATOM 621 C CA . ARG A 1 83 ? 7.130 -8.825 -12.775 1.00 96.88 83 ARG A CA 1
ATOM 622 C C . ARG A 1 83 ? 8.545 -9.372 -12.940 1.00 96.88 83 ARG A C 1
ATOM 624 O O . ARG A 1 83 ? 8.981 -9.540 -14.073 1.00 96.88 83 ARG A O 1
ATOM 631 N N . ILE A 1 84 ? 9.248 -9.665 -11.845 1.00 97.81 84 ILE A N 1
ATOM 632 C CA . ILE A 1 84 ? 10.609 -10.224 -11.893 1.00 97.81 84 ILE A CA 1
ATOM 633 C C . ILE A 1 84 ? 10.606 -11.574 -12.604 1.00 97.81 84 ILE A C 1
ATOM 635 O O . ILE A 1 84 ? 11.437 -11.800 -13.477 1.00 97.81 84 ILE A O 1
ATOM 639 N N . LEU A 1 85 ? 9.662 -12.454 -12.269 1.00 96.94 85 LEU A N 1
ATOM 640 C CA . LEU A 1 85 ? 9.562 -13.769 -12.897 1.00 96.94 85 LEU A CA 1
ATOM 641 C C . LEU A 1 85 ? 9.207 -13.658 -14.382 1.00 96.94 85 LEU A C 1
ATOM 643 O O . LEU A 1 85 ? 9.815 -14.340 -15.199 1.00 96.94 85 LEU A O 1
ATOM 647 N N . SER A 1 86 ? 8.293 -12.757 -14.751 1.00 96.50 86 SER A N 1
ATOM 648 C CA . SER A 1 86 ? 7.977 -12.487 -16.157 1.00 96.50 86 SER A CA 1
ATOM 649 C C . SER A 1 86 ? 9.184 -11.941 -16.922 1.00 96.50 86 SER A C 1
ATOM 651 O O . SER A 1 86 ? 9.421 -12.356 -18.053 1.00 96.50 86 SER A O 1
ATOM 653 N N . GLN A 1 87 ? 9.978 -11.056 -16.312 1.00 95.56 87 GLN A N 1
ATOM 654 C CA . GLN A 1 87 ? 11.208 -10.556 -16.921 1.00 95.56 87 GLN A CA 1
ATOM 655 C C . GLN A 1 87 ? 12.266 -11.656 -17.038 1.00 95.56 87 GLN A C 1
ATOM 657 O O . GLN A 1 87 ? 12.956 -11.731 -18.050 1.00 95.56 87 GLN A O 1
ATOM 662 N N . ALA A 1 88 ? 12.400 -12.518 -16.031 1.00 95.06 88 ALA A N 1
ATOM 663 C CA . ALA A 1 88 ? 13.325 -13.645 -16.066 1.00 95.06 88 ALA A CA 1
ATOM 664 C C . ALA A 1 88 ? 12.949 -14.637 -17.175 1.00 95.06 88 ALA A C 1
ATOM 666 O O . ALA A 1 88 ? 13.816 -15.090 -17.916 1.00 95.06 88 ALA A O 1
ATOM 667 N N . GLU A 1 89 ? 11.658 -14.915 -17.339 1.00 93.00 89 GLU A N 1
ATOM 668 C CA . GLU A 1 89 ? 11.136 -15.776 -18.398 1.00 93.00 89 GLU A CA 1
ATOM 669 C C . GLU A 1 89 ? 11.337 -15.155 -19.785 1.00 93.00 89 GLU A C 1
ATOM 671 O O . GLU A 1 89 ? 11.819 -15.819 -20.703 1.00 93.00 89 GLU A O 1
ATOM 676 N N . HIS A 1 90 ? 11.076 -13.853 -19.920 1.00 89.56 90 HIS A N 1
ATOM 677 C CA . HIS A 1 90 ? 11.394 -13.105 -21.129 1.00 89.56 90 HIS A CA 1
ATOM 678 C C . HIS A 1 90 ? 12.888 -13.184 -21.463 1.00 89.56 90 HIS A C 1
ATOM 680 O O . HIS A 1 90 ? 13.235 -13.552 -22.581 1.00 89.56 90 HIS A O 1
ATOM 686 N N . ASN A 1 91 ? 13.764 -12.920 -20.491 1.00 89.56 91 ASN A N 1
ATOM 687 C CA . ASN A 1 91 ? 15.213 -13.003 -20.657 1.00 89.56 91 ASN A CA 1
ATOM 688 C C . ASN A 1 91 ? 15.662 -14.424 -21.023 1.00 89.56 91 ASN A C 1
ATOM 690 O O . ASN A 1 91 ? 16.539 -14.594 -21.861 1.00 89.56 91 ASN A O 1
ATOM 694 N N . GLN A 1 92 ? 15.054 -15.460 -20.445 1.00 93.00 92 GLN A N 1
ATOM 695 C CA . GLN A 1 92 ? 15.346 -16.840 -20.818 1.00 93.00 92 GLN A CA 1
ATOM 696 C C . GLN A 1 92 ? 14.964 -17.112 -22.275 1.00 93.00 92 GLN A C 1
ATOM 698 O O . GLN A 1 92 ? 15.777 -17.656 -23.020 1.00 93.00 92 GLN A O 1
ATOM 703 N N . ARG A 1 93 ? 13.757 -16.719 -22.704 1.00 88.44 93 ARG A N 1
ATOM 704 C CA . ARG A 1 93 ? 13.333 -16.847 -24.110 1.00 88.44 93 ARG A CA 1
ATOM 705 C C . ARG A 1 93 ? 14.295 -16.129 -25.046 1.00 88.44 93 ARG A C 1
ATOM 707 O O . ARG A 1 93 ? 14.587 -16.624 -26.124 1.00 88.44 93 ARG A O 1
ATOM 714 N N . LEU A 1 94 ? 14.801 -14.988 -24.607 1.00 87.38 94 LEU A N 1
ATOM 715 C CA . LEU A 1 94 ? 15.782 -14.177 -25.305 1.00 87.38 94 LEU A CA 1
ATOM 716 C C . LEU A 1 94 ? 17.107 -14.898 -25.517 1.00 87.38 94 LEU A C 1
ATOM 718 O O . LEU A 1 94 ? 17.586 -14.994 -26.641 1.00 87.38 94 LEU A O 1
ATOM 722 N N . LEU A 1 95 ? 17.653 -15.455 -24.437 1.00 86.75 95 LEU A N 1
ATOM 723 C CA . LEU A 1 95 ? 18.902 -16.209 -24.447 1.00 86.75 95 LEU A CA 1
ATOM 724 C C . LEU A 1 95 ? 18.777 -17.511 -25.244 1.00 86.75 95 LEU A C 1
ATOM 726 O O . LEU A 1 95 ? 19.746 -17.961 -25.844 1.00 86.75 95 LEU A O 1
ATOM 730 N N . GLN A 1 96 ? 17.590 -18.121 -25.247 1.00 85.00 96 GLN A N 1
ATOM 731 C CA . GLN A 1 96 ? 17.295 -19.305 -26.054 1.00 85.00 96 GLN A CA 1
ATOM 732 C C . GLN A 1 96 ? 16.994 -18.962 -27.517 1.00 85.00 96 GLN A C 1
ATOM 734 O O . GLN A 1 96 ? 17.120 -19.824 -28.388 1.00 85.00 96 GLN A O 1
ATOM 739 N N . SER A 1 97 ? 16.585 -17.726 -27.809 1.00 76.94 97 SER A N 1
ATOM 740 C CA . SER A 1 97 ? 16.347 -17.288 -29.176 1.00 76.94 97 SER A CA 1
ATOM 741 C C . SER A 1 97 ? 17.680 -17.108 -29.896 1.00 76.94 97 SER A C 1
ATOM 743 O O . SER A 1 97 ? 18.528 -16.309 -29.513 1.00 76.94 97 SER A O 1
ATOM 745 N N . THR A 1 98 ? 17.856 -17.838 -30.991 1.00 68.12 98 THR A N 1
ATOM 746 C CA . THR A 1 98 ? 19.057 -17.781 -31.838 1.00 68.12 98 THR A CA 1
ATOM 747 C C . THR A 1 98 ? 19.203 -16.472 -32.620 1.00 68.12 98 THR A C 1
ATOM 749 O O . THR A 1 98 ? 20.209 -16.283 -33.290 1.00 68.12 98 THR A O 1
ATOM 752 N N . HIS A 1 99 ? 18.204 -15.585 -32.556 1.00 68.50 99 HIS A N 1
ATOM 753 C CA . HIS A 1 99 ? 18.146 -14.314 -33.287 1.00 68.50 99 HIS A CA 1
ATOM 754 C C . HIS A 1 99 ? 18.437 -13.094 -32.402 1.00 68.50 99 HIS A C 1
ATOM 756 O O . HIS A 1 99 ? 18.355 -11.965 -32.879 1.00 68.50 99 HIS A O 1
ATOM 762 N N . TRP A 1 100 ? 18.734 -13.275 -31.109 1.00 74.88 100 TRP A N 1
ATOM 763 C CA . TRP A 1 100 ? 19.172 -12.149 -30.289 1.00 74.88 100 TRP A CA 1
ATOM 764 C C . TRP A 1 100 ? 20.610 -11.790 -30.665 1.00 74.88 100 TRP A C 1
ATOM 766 O O . TRP A 1 100 ? 21.570 -12.384 -30.184 1.00 74.88 100 TRP A O 1
ATOM 776 N N . GLU A 1 101 ? 20.761 -10.802 -31.539 1.00 67.38 101 GLU A N 1
ATOM 777 C CA . GLU A 1 101 ? 22.071 -10.340 -32.013 1.00 67.38 101 GLU A CA 1
ATOM 778 C C . GLU A 1 101 ? 22.684 -9.255 -31.095 1.00 67.38 101 GLU A C 1
ATOM 780 O O . GLU A 1 101 ? 23.788 -8.762 -31.331 1.00 67.38 101 GLU A O 1
ATOM 785 N N . GLY A 1 102 ? 22.002 -8.930 -29.989 1.00 74.00 102 GLY A N 1
ATOM 786 C CA . GLY A 1 102 ? 22.453 -7.975 -28.978 1.00 74.00 102 GLY A CA 1
ATOM 787 C C . GLY A 1 102 ? 22.546 -6.526 -29.471 1.00 74.00 102 GLY A C 1
ATOM 788 O O . GLY A 1 102 ? 22.392 -6.215 -30.650 1.00 74.00 102 GLY A O 1
ATOM 789 N N . ILE A 1 103 ? 22.850 -5.618 -28.540 1.00 65.50 103 ILE A N 1
ATOM 790 C CA . ILE A 1 103 ? 23.040 -4.180 -28.821 1.00 65.50 103 ILE A CA 1
ATOM 791 C C . ILE A 1 103 ? 24.230 -3.956 -29.770 1.00 65.50 103 ILE A C 1
ATOM 793 O O . ILE A 1 103 ? 24.259 -2.994 -30.530 1.00 65.50 103 ILE A O 1
ATOM 797 N N . THR A 1 104 ? 25.202 -4.870 -29.774 1.00 66.12 104 THR A N 1
ATOM 798 C CA . THR A 1 104 ? 26.359 -4.821 -30.672 1.00 66.12 104 THR A CA 1
ATOM 799 C C . THR A 1 104 ? 25.960 -4.919 -32.138 1.00 66.12 104 THR A C 1
ATOM 801 O O . THR A 1 104 ? 26.574 -4.252 -32.967 1.00 66.12 104 THR A O 1
ATOM 804 N N . ASN A 1 105 ? 24.921 -5.694 -32.474 1.00 71.75 105 ASN A N 1
ATOM 805 C CA . ASN A 1 105 ? 24.458 -5.748 -33.855 1.00 71.75 105 ASN A CA 1
ATOM 806 C C . ASN A 1 105 ? 23.613 -4.531 -34.237 1.00 71.75 105 ASN A C 1
ATOM 808 O O . ASN A 1 105 ? 23.705 -4.055 -35.363 1.00 71.75 105 ASN A O 1
ATOM 812 N N . GLU A 1 106 ? 22.864 -3.954 -33.293 1.00 69.88 106 GLU A N 1
ATOM 813 C CA . GLU A 1 106 ? 22.210 -2.659 -33.515 1.00 69.88 106 GLU A CA 1
ATOM 814 C C . GLU A 1 106 ? 23.246 -1.547 -33.759 1.00 69.88 106 GLU A C 1
ATOM 816 O O . GLU A 1 106 ? 23.080 -0.740 -34.671 1.00 69.88 106 GLU A O 1
ATOM 821 N N . GLN A 1 107 ? 24.358 -1.535 -33.017 1.00 72.25 107 GLN A N 1
ATOM 822 C CA . GLN A 1 107 ? 25.468 -0.601 -33.239 1.00 72.25 107 GLN A CA 1
ATOM 823 C C . GLN A 1 107 ? 26.150 -0.826 -34.593 1.00 72.25 107 GLN A C 1
ATOM 825 O O . GLN A 1 107 ? 26.330 0.131 -35.344 1.00 72.25 107 GLN A O 1
ATOM 830 N N . ALA A 1 108 ? 26.452 -2.076 -34.953 1.00 78.75 108 ALA A N 1
ATOM 831 C CA . ALA A 1 108 ? 27.032 -2.406 -36.253 1.00 78.75 108 ALA A CA 1
ATOM 832 C C . ALA A 1 108 ? 26.093 -2.047 -37.421 1.00 78.75 108 ALA A C 1
ATOM 834 O O . ALA A 1 108 ? 26.549 -1.549 -38.450 1.00 78.75 108 ALA A O 1
ATOM 835 N N . ALA A 1 109 ? 24.780 -2.234 -37.259 1.00 80.94 109 ALA A N 1
ATOM 836 C CA . ALA A 1 109 ? 23.781 -1.830 -38.245 1.00 80.94 109 ALA A CA 1
ATOM 837 C C . ALA A 1 109 ? 23.719 -0.302 -38.407 1.00 80.94 109 ALA A C 1
ATOM 839 O O . ALA A 1 109 ? 23.667 0.192 -39.534 1.00 80.94 109 ALA A O 1
ATOM 840 N N . VAL A 1 110 ? 23.789 0.452 -37.304 1.00 84.25 110 VAL A N 1
ATOM 841 C CA . VAL A 1 110 ? 23.839 1.924 -37.327 1.00 84.25 110 VAL A CA 1
ATOM 842 C C . VAL A 1 110 ? 25.127 2.428 -37.982 1.00 84.25 110 VAL A C 1
ATOM 844 O O . VAL A 1 110 ? 25.084 3.351 -38.798 1.00 84.25 110 VAL A O 1
ATOM 847 N N . GLU A 1 111 ? 26.271 1.817 -37.678 1.00 82.62 111 GLU A N 1
ATOM 848 C CA . GLU A 1 111 ? 27.554 2.155 -38.301 1.00 82.62 111 GLU A CA 1
ATOM 849 C C . GLU A 1 111 ? 27.560 1.834 -39.802 1.00 82.62 111 GLU A C 1
ATOM 851 O O . GLU A 1 111 ? 27.958 2.672 -40.616 1.00 82.62 111 GLU A O 1
ATOM 856 N N . ALA A 1 112 ? 27.047 0.667 -40.198 1.00 85.56 112 ALA A N 1
ATOM 857 C CA . ALA A 1 112 ? 26.906 0.286 -41.599 1.00 85.56 112 ALA A CA 1
ATOM 858 C C . ALA A 1 112 ? 25.958 1.229 -42.357 1.00 85.56 112 ALA A C 1
ATOM 860 O O . ALA A 1 112 ? 26.257 1.634 -43.484 1.00 85.56 112 ALA A O 1
ATOM 861 N N . GLU A 1 113 ? 24.848 1.642 -41.739 1.00 86.50 113 GLU A N 1
ATOM 862 C CA . GLU A 1 113 ? 23.939 2.628 -42.321 1.00 86.50 113 GLU A CA 1
ATOM 863 C C . GLU A 1 113 ? 24.620 3.998 -42.472 1.00 86.50 113 GLU A C 1
ATOM 865 O O . GLU A 1 113 ? 24.476 4.655 -43.509 1.00 86.50 113 GLU A O 1
ATOM 870 N N . ALA A 1 114 ? 25.404 4.430 -41.482 1.00 87.12 114 ALA A N 1
ATOM 871 C CA . ALA A 1 114 ? 26.163 5.674 -41.552 1.00 87.12 114 ALA A CA 1
ATOM 872 C C . ALA A 1 114 ? 27.194 5.648 -42.694 1.00 87.12 114 ALA A C 1
ATOM 874 O O . ALA A 1 114 ? 27.267 6.603 -43.474 1.00 87.12 114 ALA A O 1
ATOM 875 N N . LEU A 1 115 ? 27.930 4.545 -42.855 1.00 87.88 115 LEU A N 1
ATOM 876 C CA . LEU A 1 115 ? 28.871 4.354 -43.962 1.00 87.88 115 LEU A CA 1
ATOM 877 C C . LEU A 1 115 ? 28.157 4.329 -45.321 1.00 87.88 115 LEU A C 1
ATOM 879 O O . LEU A 1 115 ? 28.589 5.004 -46.257 1.00 87.88 115 LEU A O 1
ATOM 883 N N . ALA A 1 116 ? 27.025 3.631 -45.433 1.00 89.81 116 ALA A N 1
ATOM 884 C CA . ALA A 1 116 ? 26.228 3.600 -46.658 1.00 89.81 116 ALA A CA 1
ATOM 885 C C . ALA A 1 116 ? 25.700 4.996 -47.035 1.00 89.81 116 ALA A C 1
ATOM 887 O O . ALA A 1 116 ? 25.745 5.397 -48.203 1.00 89.81 116 ALA A O 1
ATOM 888 N N . ARG A 1 117 ? 25.252 5.783 -46.047 1.00 88.31 117 ARG A N 1
ATOM 889 C CA . ARG A 1 117 ? 24.827 7.176 -46.251 1.00 88.31 117 ARG A CA 1
ATOM 890 C C . ARG A 1 117 ? 25.981 8.059 -46.723 1.00 88.31 117 ARG A C 1
ATOM 892 O O . ARG A 1 117 ? 25.777 8.863 -47.633 1.00 88.31 117 ARG A O 1
ATOM 899 N N . GLN A 1 118 ? 27.179 7.899 -46.159 1.00 88.88 118 GLN A N 1
ATOM 900 C CA . GLN A 1 118 ? 28.370 8.632 -46.599 1.00 88.88 118 GLN A CA 1
ATOM 901 C C . GLN A 1 118 ? 28.743 8.292 -48.046 1.00 88.88 118 GLN A C 1
ATOM 903 O O . GLN A 1 118 ? 28.937 9.200 -48.853 1.00 88.88 118 GLN A O 1
ATOM 908 N N . GLN A 1 119 ? 28.757 7.010 -48.412 1.00 90.25 119 GLN A N 1
ATOM 909 C CA . GLN A 1 119 ? 29.040 6.578 -49.784 1.00 90.25 119 GLN A CA 1
ATOM 910 C C . GLN A 1 119 ? 27.992 7.097 -50.778 1.00 90.25 119 GLN A C 1
ATOM 912 O O . GLN A 1 119 ? 28.336 7.579 -51.857 1.00 90.25 119 GLN A O 1
ATOM 917 N N . ALA A 1 120 ? 26.707 7.064 -50.415 1.00 90.38 120 ALA A N 1
ATOM 918 C CA . ALA A 1 120 ? 25.644 7.620 -51.247 1.00 90.38 120 ALA A CA 1
ATOM 919 C C . ALA A 1 120 ? 25.772 9.145 -51.412 1.00 90.38 120 ALA A C 1
ATOM 921 O O . ALA A 1 120 ? 25.495 9.675 -52.488 1.00 90.38 120 ALA A O 1
ATOM 922 N N . ALA A 1 121 ? 26.199 9.863 -50.370 1.00 89.06 121 ALA A N 1
ATOM 923 C CA . ALA A 1 121 ? 26.462 11.298 -50.447 1.00 89.06 121 ALA A CA 1
ATOM 924 C C . ALA A 1 121 ? 27.669 11.615 -51.346 1.00 89.06 121 ALA A C 1
ATOM 926 O O . ALA A 1 121 ? 27.588 12.541 -52.151 1.00 89.06 121 ALA A O 1
ATOM 927 N N . GLN A 1 122 ? 28.743 10.823 -51.266 1.00 87.12 122 GLN A N 1
ATOM 928 C CA . GLN A 1 122 ? 29.917 10.964 -52.133 1.00 87.12 122 GLN A CA 1
ATOM 929 C C . GLN A 1 122 ? 29.559 10.751 -53.606 1.00 87.12 122 GLN A C 1
ATOM 931 O O . GLN A 1 122 ? 29.828 11.628 -54.422 1.00 87.12 122 GLN A O 1
ATOM 936 N N . ARG A 1 123 ? 28.837 9.671 -53.934 1.00 90.50 123 ARG A N 1
ATOM 937 C CA . ARG A 1 123 ? 28.377 9.410 -55.310 1.00 90.50 123 ARG A CA 1
ATOM 938 C C . ARG A 1 123 ? 27.513 10.545 -55.857 1.00 90.50 123 ARG A C 1
ATOM 940 O O . ARG A 1 123 ? 27.712 10.994 -56.979 1.00 90.50 123 ARG A O 1
ATOM 947 N N . ARG A 1 124 ? 26.591 11.078 -55.046 1.00 89.06 124 ARG A N 1
ATOM 948 C CA . ARG A 1 124 ? 25.774 12.238 -55.445 1.00 89.06 124 ARG A CA 1
ATOM 949 C C . ARG A 1 124 ? 26.613 13.495 -55.673 1.00 89.06 124 ARG A C 1
ATOM 951 O O . ARG A 1 124 ? 26.293 14.273 -56.568 1.00 89.06 124 ARG A O 1
ATOM 958 N N . ALA A 1 125 ? 27.654 13.715 -54.872 1.00 89.81 125 ALA A N 1
ATOM 959 C CA . ALA A 1 125 ? 28.556 14.848 -55.044 1.00 89.81 125 ALA A CA 1
ATOM 960 C C . ALA A 1 125 ? 29.395 14.716 -56.326 1.00 89.81 125 ALA A C 1
ATOM 962 O O . ALA A 1 125 ? 29.576 15.705 -57.034 1.00 89.81 125 ALA A O 1
ATOM 963 N N . GLU A 1 126 ? 29.861 13.511 -56.651 1.00 88.62 126 GLU A N 1
ATOM 964 C CA . GLU A 1 126 ? 30.574 13.216 -57.898 1.00 88.62 126 GLU A CA 1
ATOM 965 C C . GLU A 1 126 ? 29.671 13.409 -59.121 1.00 88.62 126 GLU A C 1
ATOM 967 O O . GLU A 1 126 ? 30.013 14.193 -60.005 1.00 88.62 126 GLU A O 1
ATOM 972 N N . GLU A 1 127 ? 28.466 12.833 -59.127 1.00 88.06 127 GLU A N 1
ATOM 973 C CA . GLU A 1 127 ? 27.492 13.040 -60.209 1.00 88.06 127 GLU A CA 1
ATOM 974 C C . GLU A 1 127 ? 27.126 14.524 -60.388 1.00 88.06 127 GLU A C 1
ATOM 976 O O . GLU A 1 127 ? 26.948 15.009 -61.509 1.00 88.06 127 GLU A O 1
ATOM 981 N N . ALA A 1 128 ? 27.015 15.281 -59.290 1.00 87.50 128 ALA A N 1
ATOM 982 C CA . ALA A 1 128 ? 26.762 16.718 -59.351 1.00 87.50 128 ALA A CA 1
ATOM 983 C C . ALA A 1 128 ? 27.945 17.485 -59.964 1.00 87.50 128 ALA A C 1
ATOM 985 O O . ALA A 1 128 ? 27.721 18.400 -60.762 1.00 87.50 128 ALA A O 1
ATOM 986 N N . ARG A 1 129 ? 29.189 17.101 -59.641 1.00 87.31 129 ARG A N 1
ATOM 987 C CA . ARG A 1 129 ? 30.406 17.677 -60.238 1.00 87.31 129 ARG A CA 1
ATOM 988 C C . ARG A 1 129 ? 30.487 17.382 -61.732 1.00 87.31 129 ARG A C 1
ATOM 990 O O . ARG A 1 129 ? 30.745 18.296 -62.510 1.00 87.31 129 ARG A O 1
ATOM 997 N N . GLU A 1 130 ? 30.201 16.151 -62.146 1.00 88.00 130 GLU A N 1
ATOM 998 C CA . GLU A 1 130 ? 30.183 15.774 -63.562 1.00 88.00 130 GLU A CA 1
ATOM 999 C C . GLU A 1 130 ? 29.117 16.546 -64.346 1.00 88.00 130 GLU A C 1
ATOM 1001 O O . GLU A 1 130 ? 29.394 17.083 -65.421 1.00 88.00 130 GLU A O 1
ATOM 1006 N N . ARG A 1 131 ? 27.907 16.683 -63.788 1.00 88.88 131 ARG A N 1
ATOM 1007 C CA . ARG A 1 131 ? 26.835 17.478 -64.408 1.00 88.88 131 ARG A CA 1
ATOM 1008 C C . ARG A 1 131 ? 27.183 18.961 -64.494 1.00 88.88 131 ARG A C 1
ATOM 1010 O O . ARG A 1 131 ? 26.848 19.592 -65.494 1.00 88.88 131 ARG A O 1
ATOM 1017 N N . ALA A 1 132 ? 27.832 19.526 -63.477 1.00 88.50 132 ALA A N 1
ATOM 1018 C CA . ALA A 1 132 ? 28.282 20.915 -63.504 1.00 88.50 132 ALA A CA 1
ATOM 1019 C C . ALA A 1 132 ? 29.348 21.133 -64.589 1.00 88.50 132 ALA A C 1
ATOM 1021 O O . ALA A 1 132 ? 29.191 22.032 -65.412 1.00 88.50 132 ALA A O 1
ATOM 1022 N N . ALA A 1 133 ? 30.353 20.255 -64.667 1.00 87.25 133 ALA A N 1
ATOM 1023 C CA . ALA A 1 133 ? 31.386 20.312 -65.700 1.00 87.25 133 ALA A CA 1
ATOM 1024 C C . ALA A 1 133 ? 30.806 20.142 -67.118 1.00 87.25 133 ALA A C 1
ATOM 1026 O O . ALA A 1 133 ? 31.237 20.812 -68.056 1.00 87.25 133 ALA A O 1
ATOM 1027 N N . ALA A 1 134 ? 29.801 19.277 -67.294 1.00 86.12 134 ALA A N 1
ATOM 1028 C CA . ALA A 1 134 ? 29.102 19.130 -68.570 1.00 86.12 134 ALA A CA 1
ATOM 1029 C C . ALA A 1 134 ? 28.346 20.411 -68.967 1.00 86.12 134 ALA A C 1
ATOM 1031 O O . ALA A 1 134 ? 28.447 20.846 -70.114 1.00 86.12 134 ALA A O 1
ATOM 1032 N N . ARG A 1 135 ? 27.646 21.049 -68.017 1.00 85.44 135 ARG A N 1
ATOM 1033 C CA . ARG A 1 135 ? 26.945 22.325 -68.244 1.00 85.44 135 ARG A CA 1
ATOM 1034 C C . ARG A 1 135 ? 27.903 23.466 -68.568 1.00 85.44 135 ARG A C 1
ATOM 1036 O O . ARG A 1 135 ? 27.600 24.270 -69.439 1.00 85.44 135 ARG A O 1
ATOM 1043 N N . GLU A 1 136 ? 29.053 23.530 -67.903 1.00 85.56 136 GLU A N 1
ATOM 1044 C CA . GLU A 1 136 ? 30.080 24.538 -68.182 1.00 85.56 136 GLU A CA 1
ATOM 1045 C C . GLU A 1 136 ? 30.660 24.370 -69.592 1.00 85.56 136 GLU A C 1
ATOM 1047 O O . GLU A 1 136 ? 30.771 25.342 -70.337 1.00 85.56 136 GLU A O 1
ATOM 1052 N N . ARG A 1 137 ? 30.937 23.128 -70.013 1.00 82.56 137 ARG A N 1
ATOM 1053 C CA . ARG A 1 137 ? 31.364 22.831 -71.392 1.00 82.56 137 ARG A CA 1
ATOM 1054 C C . ARG A 1 137 ? 30.305 23.221 -72.421 1.00 82.56 137 ARG A C 1
ATOM 1056 O O . ARG A 1 137 ? 30.649 23.764 -73.469 1.00 82.56 137 ARG A O 1
ATOM 1063 N N . GLU A 1 138 ? 29.032 22.957 -72.138 1.00 84.06 138 GLU A N 1
ATOM 1064 C CA . GLU A 1 138 ? 27.928 23.350 -73.017 1.00 84.06 138 GLU A CA 1
ATOM 1065 C C . GLU A 1 138 ? 27.777 24.878 -73.094 1.00 84.06 138 GLU A C 1
ATOM 1067 O O . GLU A 1 138 ? 27.630 25.420 -74.190 1.00 84.06 138 GLU A O 1
ATOM 1072 N N . ALA A 1 139 ? 27.892 25.583 -71.964 1.00 84.25 139 ALA A N 1
ATOM 1073 C CA . ALA A 1 139 ? 27.856 27.043 -71.908 1.00 84.25 139 ALA A CA 1
ATOM 1074 C C . ALA A 1 139 ? 29.028 27.674 -72.679 1.00 84.25 139 ALA A C 1
ATOM 1076 O O . ALA A 1 139 ? 28.802 28.537 -73.526 1.00 84.25 139 ALA A O 1
ATOM 1077 N N . ALA A 1 140 ? 30.256 27.183 -72.483 1.00 81.81 140 ALA A N 1
ATOM 1078 C CA . ALA A 1 140 ? 31.432 27.636 -73.227 1.00 81.81 140 ALA A CA 1
ATOM 1079 C C . ALA A 1 140 ? 31.292 27.381 -74.741 1.00 81.81 140 ALA A C 1
ATOM 1081 O O . ALA A 1 140 ? 31.628 28.237 -75.563 1.00 81.81 140 ALA A O 1
ATOM 1082 N N . ALA A 1 141 ? 30.731 26.230 -75.135 1.00 81.12 141 ALA A N 1
ATOM 1083 C CA . ALA A 1 141 ? 30.439 25.933 -76.537 1.00 81.12 141 ALA A CA 1
ATOM 1084 C C . ALA A 1 141 ? 29.340 26.848 -77.115 1.00 81.12 141 ALA A C 1
ATOM 1086 O O . ALA A 1 141 ? 29.416 27.247 -78.281 1.00 81.12 141 ALA A O 1
ATOM 1087 N N . ALA A 1 142 ? 28.325 27.204 -76.322 1.00 79.12 142 ALA A N 1
ATOM 1088 C CA . ALA A 1 142 ? 27.267 28.127 -76.721 1.00 79.12 142 ALA A CA 1
ATOM 1089 C C . ALA A 1 142 ? 27.777 29.572 -76.873 1.00 79.12 142 ALA A C 1
ATOM 1091 O O . ALA A 1 142 ? 27.408 30.247 -77.837 1.00 79.12 142 ALA A O 1
ATOM 1092 N N . GLU A 1 143 ? 28.662 30.038 -75.988 1.00 74.69 143 GLU A N 1
ATOM 1093 C CA . GLU A 1 143 ? 29.309 31.351 -76.105 1.00 74.69 143 GLU A CA 1
ATOM 1094 C C . GLU A 1 143 ? 30.249 31.423 -77.311 1.00 74.69 143 GLU A C 1
ATOM 1096 O O . GLU A 1 143 ? 30.169 32.372 -78.091 1.00 74.69 143 GLU A O 1
ATOM 1101 N N . ALA A 1 144 ? 31.050 30.381 -77.557 1.00 73.19 144 ALA A N 1
ATOM 1102 C CA . ALA A 1 144 ? 31.874 30.292 -78.763 1.00 73.19 144 ALA A CA 1
ATOM 1103 C C . ALA A 1 144 ? 31.023 30.354 -80.047 1.00 73.19 144 ALA A C 1
ATOM 1105 O O . ALA A 1 144 ? 31.391 31.025 -81.013 1.00 73.19 144 ALA A O 1
ATOM 1106 N N . ARG A 1 145 ? 29.844 29.712 -80.051 1.00 73.00 145 ARG A N 1
ATOM 1107 C CA . ARG A 1 145 ? 28.877 29.803 -81.160 1.00 73.00 145 ARG A CA 1
ATOM 1108 C C . ARG A 1 145 ? 28.273 31.199 -81.306 1.00 73.00 145 ARG A C 1
ATOM 1110 O O . ARG A 1 145 ? 28.092 31.643 -82.437 1.00 73.00 145 ARG A O 1
ATOM 1117 N N . ARG A 1 146 ? 27.978 31.900 -80.206 1.00 71.38 146 ARG A N 1
ATOM 1118 C CA . ARG A 1 146 ? 27.483 33.288 -80.241 1.00 71.38 146 ARG A CA 1
ATOM 1119 C C . ARG A 1 146 ? 28.531 34.252 -80.791 1.00 71.38 146 ARG A C 1
ATOM 1121 O O . ARG A 1 146 ? 28.221 34.989 -81.720 1.00 71.38 146 ARG A O 1
ATOM 1128 N N . LEU A 1 147 ? 29.773 34.170 -80.320 1.00 69.75 147 LEU A N 1
ATOM 1129 C CA . LEU A 1 147 ? 30.884 34.986 -80.825 1.00 69.75 147 LEU A CA 1
ATOM 1130 C C . LEU A 1 147 ? 31.205 34.686 -82.301 1.00 69.75 147 LEU A C 1
ATOM 1132 O O . LEU A 1 147 ? 31.591 35.580 -83.053 1.00 69.75 147 LEU A O 1
ATOM 1136 N N . ALA A 1 148 ? 31.017 33.439 -82.750 1.00 65.75 148 ALA A N 1
ATOM 1137 C CA . ALA A 1 148 ? 31.135 33.074 -84.163 1.00 65.75 148 ALA A CA 1
ATOM 1138 C C . ALA A 1 148 ? 29.958 33.587 -85.018 1.00 65.75 148 ALA A C 1
ATOM 1140 O O . ALA A 1 148 ? 30.156 33.938 -86.181 1.00 65.75 148 ALA A O 1
ATOM 1141 N N . ALA A 1 149 ? 28.745 33.652 -84.457 1.00 64.31 149 ALA A N 1
ATOM 1142 C CA . ALA A 1 149 ? 27.572 34.217 -85.124 1.00 64.31 149 ALA A CA 1
ATOM 1143 C C . ALA A 1 149 ? 27.638 35.753 -85.227 1.00 64.31 149 ALA A C 1
ATOM 1145 O O . ALA A 1 149 ? 27.220 36.308 -86.239 1.00 64.31 149 ALA A O 1
ATOM 1146 N N . GLU A 1 150 ? 28.213 36.430 -84.231 1.00 61.31 150 GLU A N 1
ATOM 1147 C CA . GLU A 1 150 ? 28.406 37.887 -84.211 1.00 61.31 150 GLU A CA 1
ATOM 1148 C C . GLU A 1 150 ? 29.464 38.365 -85.226 1.00 61.31 150 GLU A C 1
ATOM 1150 O O . GLU A 1 150 ? 29.380 39.474 -85.746 1.00 61.31 150 GLU A O 1
ATOM 1155 N N . LYS A 1 151 ? 30.409 37.498 -85.615 1.00 59.09 151 LYS A N 1
ATOM 1156 C CA . LYS A 1 151 ? 31.404 37.774 -86.670 1.00 59.09 151 LYS A CA 1
ATOM 1157 C C . LYS A 1 151 ? 30.886 37.580 -88.105 1.00 59.09 151 LYS A C 1
ATOM 1159 O O . LYS A 1 151 ? 31.681 37.636 -89.044 1.00 59.09 151 LYS A O 1
ATOM 1164 N N . LYS A 1 152 ? 29.583 37.349 -88.314 1.00 56.56 152 LYS A N 1
ATOM 1165 C CA . LYS A 1 152 ? 28.995 37.138 -89.649 1.00 56.56 152 LYS A CA 1
ATOM 1166 C C . LYS A 1 152 ? 28.028 38.283 -90.001 1.00 56.56 152 LYS A C 1
ATOM 1168 O O . LYS A 1 152 ? 27.088 38.511 -89.243 1.00 56.56 152 LYS A O 1
ATOM 1173 N N . PRO A 1 153 ? 28.198 39.000 -91.133 1.00 45.00 153 PRO A N 1
ATOM 1174 C CA . PRO A 1 153 ? 27.280 40.073 -91.505 1.00 45.00 153 PRO A CA 1
ATOM 1175 C C . PRO A 1 153 ? 25.880 39.521 -91.810 1.00 45.00 153 PRO A C 1
ATOM 1177 O O . PRO A 1 153 ? 25.710 38.452 -92.401 1.00 45.00 153 PRO A O 1
ATOM 1180 N N . THR A 1 154 ? 24.875 40.271 -91.370 1.00 46.00 154 THR A N 1
ATOM 1181 C CA . THR A 1 154 ? 23.444 39.962 -91.400 1.00 46.00 154 THR A CA 1
ATOM 1182 C C . THR A 1 154 ? 22.908 39.771 -92.824 1.00 46.00 154 THR A C 1
ATOM 1184 O O . THR A 1 154 ? 22.759 40.714 -93.595 1.00 46.00 154 THR A O 1
ATOM 1187 N N . GLY A 1 155 ? 22.552 38.526 -93.161 1.00 42.47 155 GLY A N 1
ATOM 1188 C CA . GLY A 1 155 ? 21.862 38.149 -94.397 1.00 42.47 155 GLY A CA 1
ATOM 1189 C C . GLY A 1 155 ? 20.410 37.739 -94.137 1.00 42.47 155 GLY A C 1
ATOM 1190 O O . GLY A 1 155 ? 20.135 36.645 -93.655 1.00 42.47 155 GLY A O 1
ATOM 1191 N N . ARG A 1 156 ? 19.490 38.646 -94.460 1.00 45.44 156 ARG A N 1
ATOM 1192 C CA . ARG A 1 156 ? 18.021 38.533 -94.461 1.00 45.44 156 ARG A CA 1
ATOM 1193 C C . ARG A 1 156 ? 17.523 37.326 -95.282 1.00 45.44 156 ARG A C 1
ATOM 1195 O O . ARG A 1 156 ? 17.895 37.206 -96.443 1.00 45.44 156 ARG A O 1
ATOM 1202 N N . GLY A 1 157 ? 16.619 36.495 -94.743 1.00 43.66 157 GLY A N 1
ATOM 1203 C CA . GLY A 1 157 ? 16.037 35.370 -95.497 1.00 43.66 157 GLY A CA 1
ATOM 1204 C C . GLY A 1 157 ? 14.751 34.773 -94.907 1.00 43.66 157 GLY A C 1
ATOM 1205 O O . GLY A 1 157 ? 14.782 33.962 -93.994 1.00 43.66 157 GLY A O 1
ATOM 1206 N N . THR A 1 158 ? 13.620 35.195 -95.462 1.00 44.94 158 THR A N 1
ATOM 1207 C CA . THR A 1 158 ? 12.227 34.744 -95.267 1.00 44.94 158 THR A CA 1
ATOM 1208 C C . THR A 1 158 ? 11.895 33.371 -95.883 1.00 44.94 158 THR A C 1
ATOM 1210 O O . THR A 1 158 ? 12.541 32.996 -96.859 1.00 44.94 158 THR A O 1
ATOM 1213 N N . ARG A 1 159 ? 10.743 32.789 -95.457 1.00 43.12 159 ARG A N 1
ATOM 1214 C CA . ARG A 1 159 ? 9.896 31.741 -96.116 1.00 43.12 159 ARG A CA 1
ATOM 1215 C C . ARG A 1 159 ? 10.248 30.300 -95.672 1.00 43.12 159 ARG A C 1
ATOM 1217 O O . ARG A 1 159 ? 11.386 29.899 -95.799 1.00 43.12 159 ARG A O 1
ATOM 1224 N N . GLY A 1 160 ? 9.394 29.422 -95.132 1.00 42.31 160 GLY A N 1
ATOM 1225 C CA . GLY A 1 160 ? 7.939 29.297 -95.003 1.00 42.31 160 GLY A CA 1
ATOM 1226 C C . GLY A 1 160 ? 7.529 27.893 -95.483 1.00 42.31 160 GLY A C 1
ATOM 1227 O O . GLY A 1 160 ? 7.748 27.615 -96.654 1.00 42.31 160 GLY A O 1
ATOM 1228 N N . ARG A 1 161 ? 6.926 27.014 -94.656 1.00 44.44 161 ARG A N 1
ATOM 1229 C CA . ARG A 1 161 ? 6.019 25.954 -95.157 1.00 44.44 161 ARG A CA 1
ATOM 1230 C C . ARG A 1 161 ? 5.130 25.337 -94.072 1.00 44.44 161 ARG A C 1
ATOM 1232 O O . ARG A 1 161 ? 5.558 25.015 -92.974 1.00 44.44 161 ARG A O 1
ATOM 1239 N N . ARG A 1 162 ? 3.873 25.211 -94.476 1.00 41.41 162 ARG A N 1
ATOM 1240 C CA . ARG A 1 162 ? 2.638 24.798 -93.808 1.00 41.41 162 ARG A CA 1
ATOM 1241 C C . ARG A 1 162 ? 2.453 23.276 -93.938 1.00 41.41 162 ARG A C 1
ATOM 1243 O O . ARG A 1 162 ? 2.778 22.735 -94.991 1.00 41.41 162 ARG A O 1
ATOM 1250 N N . GLY A 1 163 ? 1.859 22.624 -92.939 1.00 40.75 163 GLY A N 1
ATOM 1251 C CA . GLY A 1 163 ? 1.377 21.238 -93.012 1.00 40.75 163 GLY A CA 1
ATOM 1252 C C . GLY A 1 163 ? 0.515 20.897 -91.793 1.00 40.75 163 GLY A C 1
ATOM 1253 O O . GLY A 1 163 ? 1.007 20.907 -90.676 1.00 40.75 163 GLY A O 1
ATOM 1254 N N . VAL A 1 164 ? -0.780 20.699 -92.030 1.00 47.72 164 VAL A N 1
ATOM 1255 C CA . VAL A 1 164 ? -1.920 20.613 -91.089 1.00 47.72 164 VAL A CA 1
ATOM 1256 C C . VAL A 1 164 ? -2.228 19.132 -90.747 1.00 47.72 164 VAL A C 1
ATOM 1258 O O . VAL A 1 164 ? -1.809 18.266 -91.516 1.00 47.72 164 VAL A O 1
ATOM 1261 N N . PRO A 1 165 ? -2.920 18.808 -89.629 1.00 57.84 165 PRO A N 1
ATOM 1262 C CA . PRO A 1 165 ? -3.108 17.441 -89.128 1.00 57.84 165 PRO A CA 1
ATOM 1263 C C . PRO A 1 165 ? -4.378 16.771 -89.686 1.00 57.84 165 PRO A C 1
ATOM 1265 O O . PRO A 1 165 ? -5.267 17.454 -90.190 1.00 57.84 165 PRO A O 1
ATOM 1268 N N . SER A 1 166 ? -4.503 15.443 -89.555 1.00 43.12 166 SER A N 1
ATOM 1269 C CA . SER A 1 166 ? -5.757 14.731 -89.849 1.00 43.12 166 SER A CA 1
ATOM 1270 C C . SER A 1 166 ? -6.048 13.609 -88.852 1.00 43.12 166 SER A C 1
ATOM 1272 O O . SER A 1 166 ? -5.159 12.928 -88.351 1.00 43.12 166 SER A O 1
ATOM 1274 N N . THR A 1 167 ? -7.337 13.487 -88.570 1.00 43.75 167 THR A N 1
ATOM 1275 C CA . THR A 1 167 ? -8.043 12.789 -87.496 1.00 43.75 167 THR A CA 1
ATOM 1276 C C . THR A 1 167 ? -8.749 11.511 -87.988 1.00 43.75 167 THR A C 1
ATOM 1278 O O . THR A 1 167 ? -8.928 11.334 -89.191 1.00 43.75 167 THR A O 1
ATOM 1281 N N . ARG A 1 168 ? -9.275 10.730 -87.017 1.00 38.81 168 ARG A N 1
ATOM 1282 C CA . ARG A 1 168 ? -10.362 9.707 -87.092 1.00 38.81 168 ARG A CA 1
ATOM 1283 C C . ARG A 1 168 ? -9.917 8.289 -87.506 1.00 38.81 168 ARG A C 1
ATOM 1285 O O . ARG A 1 168 ? -9.293 8.125 -88.538 1.00 38.81 168 ARG A O 1
ATOM 1292 N N . GLY A 1 169 ? -10.060 7.249 -86.665 1.00 39.97 169 GLY A N 1
ATOM 1293 C CA . GLY A 1 169 ? -11.308 6.549 -86.270 1.00 39.97 169 GLY A CA 1
ATOM 1294 C C . GLY A 1 169 ? -11.703 5.568 -87.396 1.00 39.97 169 GLY A C 1
ATOM 1295 O O . GLY A 1 169 ? -11.705 5.987 -88.538 1.00 39.97 169 GLY A O 1
ATOM 1296 N N . THR A 1 170 ? -12.074 4.290 -87.246 1.00 37.84 170 THR A N 1
ATOM 1297 C CA . THR A 1 170 ? -12.738 3.556 -86.159 1.00 37.84 170 THR A CA 1
ATOM 1298 C C . THR A 1 170 ? -12.923 2.078 -86.620 1.00 37.84 170 THR A C 1
ATOM 1300 O O . THR A 1 170 ? -13.219 1.864 -87.786 1.00 37.84 170 THR A O 1
ATOM 1303 N N . VAL A 1 171 ? -12.802 1.117 -85.688 1.00 38.62 171 VAL A N 1
ATOM 1304 C CA . VAL A 1 171 ? -13.426 -0.240 -85.548 1.00 38.62 171 VAL A CA 1
ATOM 1305 C C . VAL A 1 171 ? -13.328 -1.364 -86.619 1.00 38.62 171 VAL A C 1
ATOM 1307 O O . VAL A 1 171 ? -13.872 -1.252 -87.708 1.00 38.62 171 VAL A O 1
ATOM 1310 N N . GLY A 1 172 ? -12.853 -2.536 -86.143 1.00 36.41 172 GLY A N 1
ATOM 1311 C CA . GLY A 1 172 ? -13.402 -3.897 -86.379 1.00 36.41 172 GLY A CA 1
ATOM 1312 C C . GLY A 1 172 ? -12.858 -4.676 -87.589 1.00 36.41 172 GLY A C 1
ATOM 1313 O O . GLY A 1 172 ? -12.652 -4.098 -88.638 1.00 36.41 172 GLY A O 1
ATOM 1314 N N . ALA A 1 173 ? -12.637 -5.994 -87.588 1.00 38.22 173 ALA A N 1
ATOM 1315 C CA . ALA A 1 173 ? -12.676 -7.064 -86.595 1.00 38.22 173 ALA A CA 1
ATOM 1316 C C . ALA A 1 173 ? -12.068 -8.341 -87.243 1.00 38.22 173 ALA A C 1
ATOM 1318 O O . ALA A 1 173 ? -12.065 -8.464 -88.463 1.00 38.22 173 ALA A O 1
ATOM 1319 N N . ALA A 1 174 ? -11.698 -9.311 -86.395 1.00 36.78 174 ALA A N 1
ATOM 1320 C CA . ALA A 1 174 ? -11.638 -10.764 -86.642 1.00 36.78 174 ALA A CA 1
ATOM 1321 C C . ALA A 1 174 ? -10.413 -11.420 -87.332 1.00 36.78 174 ALA A C 1
ATOM 1323 O O . ALA A 1 174 ? -9.989 -11.049 -88.417 1.00 36.78 174 ALA A O 1
ATOM 1324 N N . GLY A 1 175 ? -9.967 -12.527 -86.710 1.00 39.31 175 GLY A N 1
ATOM 1325 C CA . GLY A 1 175 ? -9.261 -13.651 -87.351 1.00 39.31 175 GLY A CA 1
ATOM 1326 C C . GLY A 1 175 ? -7.787 -13.795 -86.956 1.00 39.31 175 GLY A C 1
ATOM 1327 O O . GLY A 1 175 ? -6.930 -13.215 -87.595 1.00 39.31 175 GLY A O 1
ATOM 1328 N N . ARG A 1 176 ? -7.467 -14.414 -85.812 1.00 43.59 176 ARG A N 1
ATOM 1329 C CA . ARG A 1 176 ? -7.140 -15.853 -85.632 1.00 43.59 176 ARG A CA 1
ATOM 1330 C C . ARG A 1 176 ? -5.718 -16.256 -86.061 1.00 43.59 176 ARG A C 1
ATOM 1332 O O . ARG A 1 176 ? -5.413 -16.294 -87.241 1.00 43.59 176 ARG A O 1
ATOM 1339 N N . GLY A 1 177 ? -4.972 -16.755 -85.070 1.00 37.69 177 GLY A N 1
ATOM 1340 C CA . GLY A 1 177 ? -3.874 -17.714 -85.229 1.00 37.69 177 GLY A CA 1
ATOM 1341 C C . GLY A 1 177 ? -2.507 -17.057 -85.408 1.00 37.69 177 GLY A C 1
ATOM 1342 O O . GLY A 1 177 ? -2.292 -16.328 -86.356 1.00 37.69 177 GLY A O 1
ATOM 1343 N N . GLY A 1 178 ? -1.528 -17.262 -84.543 1.00 41.50 178 GLY A N 1
ATOM 1344 C CA . GLY A 1 178 ? -1.433 -18.137 -83.389 1.00 41.50 178 GLY A CA 1
ATOM 1345 C C . GLY A 1 178 ? 0.016 -18.137 -82.911 1.00 41.50 178 GLY A C 1
ATOM 1346 O O . GLY A 1 178 ? 0.891 -17.775 -83.688 1.00 41.50 178 GLY A O 1
ATOM 1347 N N . VAL A 1 179 ? 0.184 -18.583 -81.657 1.00 49.12 179 VAL A N 1
ATOM 1348 C CA . VAL A 1 179 ? 1.374 -19.217 -81.043 1.00 49.12 179 VAL A CA 1
ATOM 1349 C C . VAL A 1 179 ? 2.705 -18.477 -81.202 1.00 49.12 179 VAL A C 1
ATOM 1351 O O . VAL A 1 179 ? 3.138 -18.127 -82.283 1.00 49.12 179 VAL A O 1
ATOM 1354 N N . SER A 1 180 ? 3.520 -18.236 -80.191 1.00 46.34 180 SER A N 1
ATOM 1355 C CA . SER A 1 180 ? 3.738 -18.712 -78.814 1.00 46.34 180 SER A CA 1
ATOM 1356 C C . SER A 1 180 ? 5.028 -17.958 -78.432 1.00 46.34 180 SER A C 1
ATOM 1358 O O . SER A 1 180 ? 5.804 -17.617 -79.317 1.00 46.34 180 SER A O 1
ATOM 1360 N N . ASN A 1 181 ? 5.416 -17.620 -77.219 1.00 47.91 181 ASN A N 1
ATOM 1361 C CA . ASN A 1 181 ? 5.185 -18.077 -75.863 1.00 47.91 181 ASN A CA 1
ATOM 1362 C C . ASN A 1 181 ? 5.565 -16.810 -75.055 1.00 47.91 181 ASN A C 1
ATOM 1364 O O . ASN A 1 181 ? 6.537 -16.138 -75.395 1.00 47.91 181 ASN A O 1
ATOM 1368 N N . GLY A 1 182 ? 4.780 -16.317 -74.102 1.00 42.72 182 GLY A N 1
ATOM 1369 C CA . GLY A 1 182 ? 4.659 -16.950 -72.795 1.00 42.72 182 GLY A CA 1
ATOM 1370 C C . GLY A 1 182 ? 6.015 -16.914 -72.076 1.00 42.72 182 GLY A C 1
ATOM 1371 O O . GLY A 1 182 ? 6.983 -17.479 -72.564 1.00 42.72 182 GLY A O 1
ATOM 1372 N N . SER A 1 183 ? 6.185 -16.327 -70.901 1.00 44.12 183 SER A N 1
ATOM 1373 C CA . SER A 1 183 ? 5.264 -15.676 -69.964 1.00 44.12 183 SER A CA 1
ATOM 1374 C C . SER A 1 183 ? 6.189 -15.205 -68.833 1.00 44.12 183 SER A C 1
ATOM 1376 O O . SER A 1 183 ? 7.094 -15.931 -68.439 1.00 44.12 183 SER A O 1
ATOM 1378 N N . SER A 1 184 ? 6.149 -13.941 -68.422 1.00 46.69 184 SER A N 1
ATOM 1379 C CA . SER A 1 184 ? 5.403 -13.497 -67.238 1.00 46.69 184 SER A CA 1
ATOM 1380 C C . SER A 1 184 ? 5.619 -14.361 -65.989 1.00 46.69 184 SER A C 1
ATOM 1382 O O . SER A 1 184 ? 5.261 -15.534 -65.970 1.00 46.69 184 SER A O 1
ATOM 1384 N N . SER A 1 185 ? 5.945 -13.730 -64.867 1.00 46.50 185 SER A N 1
ATOM 1385 C CA . SER A 1 185 ? 4.870 -13.368 -63.935 1.00 46.50 185 SER A CA 1
ATOM 1386 C C . SER A 1 185 ? 5.400 -12.617 -62.716 1.00 46.50 185 SER A C 1
ATOM 1388 O O . SER A 1 185 ? 6.144 -13.123 -61.888 1.00 46.50 185 SER A O 1
ATOM 1390 N N . SER A 1 186 ? 4.912 -11.389 -62.587 1.00 56.06 186 SER A N 1
ATOM 1391 C CA . SER A 1 186 ? 4.393 -10.890 -61.321 1.00 56.06 186 SER A CA 1
ATOM 1392 C C . SER A 1 186 ? 3.245 -11.783 -60.843 1.00 56.06 186 SER A C 1
ATOM 1394 O O . SER A 1 186 ? 2.443 -12.228 -61.668 1.00 56.06 186 SER A O 1
ATOM 1396 N N . SER A 1 187 ? 3.048 -11.929 -59.537 1.00 45.25 187 SER A N 1
ATOM 1397 C CA . SER A 1 187 ? 1.712 -12.214 -59.009 1.00 45.25 187 SER A CA 1
ATOM 1398 C C . SER A 1 187 ? 1.498 -11.574 -57.649 1.00 45.25 187 SER A C 1
ATOM 1400 O O . SER A 1 187 ? 2.216 -11.818 -56.687 1.00 45.25 187 SER A O 1
ATOM 1402 N N . THR A 1 188 ? 0.459 -10.750 -57.618 1.00 52.09 188 THR A N 1
ATOM 1403 C CA . THR A 1 188 ? -0.329 -10.364 -56.455 1.00 52.09 188 THR A CA 1
ATOM 1404 C C . THR A 1 188 ? -1.551 -11.281 -56.380 1.00 52.09 188 THR A C 1
ATOM 1406 O O . THR A 1 188 ? -2.079 -11.672 -57.422 1.00 52.09 188 THR A O 1
ATOM 1409 N N . ARG A 1 189 ? -2.047 -11.570 -55.168 1.00 49.84 189 ARG A N 1
ATOM 1410 C CA . ARG A 1 189 ? -3.484 -11.565 -54.802 1.00 49.84 189 ARG A CA 1
ATOM 1411 C C . ARG A 1 189 ? -3.698 -12.060 -53.371 1.00 49.84 189 ARG A C 1
ATOM 1413 O O . ARG A 1 189 ? -3.134 -13.073 -52.982 1.00 49.84 189 ARG A O 1
ATOM 1420 N N . GLY A 1 190 ? -4.618 -11.402 -52.661 1.00 35.41 190 GLY A N 1
ATOM 1421 C CA . GLY A 1 190 ? -5.337 -11.994 -51.529 1.00 35.41 190 GLY A CA 1
ATOM 1422 C C . GLY A 1 190 ? -5.753 -10.999 -50.440 1.00 35.41 190 GLY A C 1
ATOM 1423 O O . GLY A 1 190 ? -4.927 -10.575 -49.648 1.00 35.41 190 GLY A O 1
ATOM 1424 N N . LEU A 1 191 ? -7.045 -10.673 -50.383 1.00 44.28 191 LEU A N 1
ATOM 1425 C CA . LEU A 1 191 ? -7.795 -9.984 -49.311 1.00 44.28 191 LEU A CA 1
ATOM 1426 C C . LEU A 1 191 ? -9.207 -10.627 -49.282 1.00 44.28 191 LEU A C 1
ATOM 1428 O O . LEU A 1 191 ? -9.595 -11.157 -50.328 1.00 44.28 191 LEU A O 1
ATOM 1432 N N . PRO A 1 192 ? -10.083 -10.414 -48.268 1.00 68.31 192 PRO A N 1
ATOM 1433 C CA . PRO A 1 192 ? -9.935 -10.272 -46.800 1.00 68.31 192 PRO A CA 1
ATOM 1434 C C . PRO A 1 192 ? -11.024 -11.131 -46.048 1.00 68.31 192 PRO A C 1
ATOM 1436 O O . PRO A 1 192 ? -11.603 -11.993 -46.712 1.00 68.31 192 PRO A O 1
ATOM 1439 N N . PRO A 1 193 ? -11.341 -10.980 -44.723 1.00 56.78 193 PRO A N 1
ATOM 1440 C CA . PRO A 1 193 ? -12.105 -9.835 -44.158 1.00 56.78 193 PRO A CA 1
ATOM 1441 C C . PRO A 1 193 ? -11.792 -9.411 -42.683 1.00 56.78 193 PRO A C 1
ATOM 1443 O O . PRO A 1 193 ? -11.250 -10.177 -41.901 1.00 56.78 193 PRO A O 1
ATOM 1446 N N . SER A 1 194 ? -12.193 -8.168 -42.335 1.00 42.62 194 SER A N 1
ATOM 1447 C CA . SER A 1 194 ? -12.673 -7.584 -41.041 1.00 42.62 194 SER A CA 1
ATOM 1448 C C . SER A 1 194 ? -12.123 -8.090 -39.681 1.00 42.62 194 SER A C 1
ATOM 1450 O O . SER A 1 194 ? -12.182 -9.277 -39.409 1.00 42.62 194 SER A O 1
ATOM 1452 N N . ARG A 1 195 ? -11.756 -7.267 -38.679 1.00 40.69 195 ARG A N 1
ATOM 1453 C CA . ARG A 1 195 ? -12.534 -6.202 -37.997 1.00 40.69 195 ARG A CA 1
ATOM 1454 C C . ARG A 1 195 ? -11.660 -5.561 -36.884 1.00 40.69 195 ARG A C 1
ATOM 1456 O O . ARG A 1 195 ? -10.804 -6.237 -36.331 1.00 40.69 195 ARG A O 1
ATOM 1463 N N . LEU A 1 196 ? -12.026 -4.332 -36.492 1.00 42.53 196 LEU A N 1
ATOM 1464 C CA . LEU A 1 196 ? -11.819 -3.660 -35.184 1.00 42.53 196 LEU A CA 1
ATOM 1465 C C . LEU A 1 196 ? -10.516 -2.862 -34.909 1.00 42.53 196 LEU A C 1
ATOM 1467 O O . LEU A 1 196 ? -9.545 -3.340 -34.340 1.00 42.53 196 LEU A O 1
ATOM 1471 N N . THR A 1 197 ? -10.608 -1.561 -35.218 1.00 45.91 197 THR A N 1
ATOM 1472 C CA . THR A 1 197 ? -10.478 -0.424 -34.272 1.00 45.91 197 THR A CA 1
ATOM 1473 C C . THR A 1 197 ? -9.310 -0.389 -33.272 1.00 45.91 197 THR A C 1
ATOM 1475 O O . THR A 1 197 ? -9.397 -0.943 -32.177 1.00 45.91 197 THR A O 1
ATOM 1478 N N . ARG A 1 198 ? -8.327 0.482 -33.541 1.00 43.19 198 ARG A N 1
ATOM 1479 C CA . ARG A 1 198 ? -7.594 1.227 -32.502 1.00 43.19 198 ARG A CA 1
ATOM 1480 C C . ARG A 1 198 ? -7.304 2.643 -32.999 1.00 43.19 198 ARG A C 1
ATOM 1482 O O . ARG A 1 198 ? -6.533 2.842 -33.931 1.00 43.19 198 ARG A O 1
ATOM 1489 N N . GLY A 1 199 ? -8.002 3.607 -32.402 1.00 44.06 199 GLY A N 1
ATOM 1490 C CA . GLY A 1 199 ? -7.882 5.028 -32.700 1.00 44.06 199 GLY A CA 1
ATOM 1491 C C . GLY A 1 199 ? -6.558 5.614 -32.214 1.00 44.06 199 GLY A C 1
ATOM 1492 O O . GLY A 1 199 ? -6.090 5.297 -31.122 1.00 44.06 199 GLY A O 1
ATOM 1493 N N . SER A 1 200 ? -5.988 6.498 -33.029 1.00 45.78 200 SER A N 1
ATOM 1494 C CA . SER A 1 200 ? -4.936 7.430 -32.633 1.00 45.78 200 SER A CA 1
ATOM 1495 C C . SER A 1 200 ? -5.584 8.801 -32.456 1.00 45.78 200 SER A C 1
ATOM 1497 O O . SER A 1 200 ? -5.845 9.514 -33.423 1.00 45.78 200 SER A O 1
ATOM 1499 N N . GLY A 1 201 ? -5.941 9.122 -31.213 1.00 44.72 201 GLY A N 1
ATOM 1500 C CA . GLY A 1 201 ? -6.411 10.443 -30.813 1.00 44.72 201 GLY A CA 1
ATOM 1501 C C . GLY A 1 201 ? -5.241 11.263 -30.288 1.00 44.72 201 GLY A C 1
ATOM 1502 O O . GLY A 1 201 ? -4.944 11.218 -29.099 1.00 44.72 201 GLY A O 1
ATOM 1503 N N . ILE A 1 202 ? -4.585 12.030 -31.158 1.00 50.28 202 ILE A N 1
ATOM 1504 C CA . ILE A 1 202 ? -3.695 13.121 -30.741 1.00 50.28 202 ILE A CA 1
ATOM 1505 C C . ILE A 1 202 ? -4.585 14.348 -30.518 1.00 50.28 202 ILE A C 1
ATOM 1507 O O . ILE A 1 202 ? -4.747 15.202 -31.385 1.00 50.28 202 ILE A O 1
ATOM 1511 N N . GLY A 1 203 ? -5.228 14.389 -29.352 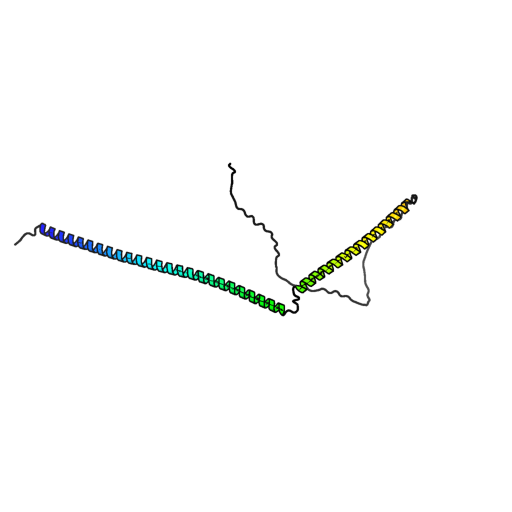1.00 44.25 203 GLY A N 1
ATOM 1512 C CA . GLY A 1 203 ? -5.961 15.548 -28.853 1.00 44.25 203 GLY A CA 1
ATOM 1513 C C . GLY A 1 203 ? -5.073 16.350 -27.909 1.00 44.25 203 GLY A C 1
ATOM 1514 O O . GLY A 1 203 ? -4.968 16.024 -26.730 1.00 44.25 203 GLY A O 1
ATOM 1515 N N . ARG A 1 204 ? -4.436 17.412 -28.412 1.00 50.00 204 ARG A N 1
ATOM 1516 C CA . ARG A 1 204 ? -3.850 18.469 -27.573 1.00 50.00 204 ARG A CA 1
ATOM 1517 C C . ARG A 1 204 ? -4.991 19.299 -26.976 1.00 50.00 204 ARG A C 1
ATOM 1519 O O . ARG A 1 204 ? -5.377 20.324 -27.526 1.00 50.00 204 ARG A O 1
ATOM 1526 N N . GLY A 1 205 ? -5.555 18.814 -25.874 1.00 41.75 205 GLY A N 1
ATOM 1527 C CA . GLY A 1 205 ? -6.472 19.564 -25.023 1.00 41.75 205 GLY A CA 1
ATOM 1528 C C . GLY A 1 205 ? -5.686 20.412 -24.027 1.00 41.75 205 GLY A C 1
ATOM 1529 O O . GLY A 1 205 ? -4.965 19.886 -23.186 1.00 41.75 205 GLY A O 1
ATOM 1530 N N . VAL A 1 206 ? -5.823 21.728 -24.143 1.00 58.06 206 VAL A N 1
ATOM 1531 C CA . VAL A 1 206 ? -5.414 22.713 -23.139 1.00 58.06 206 VAL A CA 1
ATOM 1532 C C . VAL A 1 206 ? -6.382 22.612 -21.953 1.00 58.06 206 VAL A C 1
ATOM 1534 O O . VAL A 1 206 ? -7.582 22.778 -22.173 1.00 58.06 206 VAL A O 1
ATOM 1537 N N . PRO A 1 207 ? -5.938 22.392 -20.703 1.00 51.03 207 PRO A N 1
ATOM 1538 C CA . PRO A 1 207 ? -6.801 22.626 -19.560 1.00 51.03 207 PRO A CA 1
ATOM 1539 C C . PRO A 1 207 ? -6.739 24.112 -19.198 1.00 51.03 207 PRO A C 1
ATOM 1541 O O . PRO A 1 207 ? -5.750 24.611 -18.660 1.00 51.03 207 PRO A O 1
ATOM 1544 N N . GLY A 1 208 ? -7.823 24.825 -19.505 1.00 44.72 208 GLY A N 1
ATOM 1545 C CA . GLY A 1 208 ? -8.104 26.125 -18.914 1.00 44.72 208 GLY A CA 1
ATOM 1546 C C . GLY A 1 208 ? -8.255 25.970 -17.403 1.00 44.72 208 GLY A C 1
ATOM 1547 O O . GLY A 1 208 ? -9.248 25.428 -16.926 1.00 44.72 208 GLY A O 1
ATOM 1548 N N . SER A 1 209 ? -7.261 26.440 -16.651 1.00 42.78 209 SER A N 1
ATOM 1549 C CA . SER A 1 209 ? -7.365 26.612 -15.205 1.00 42.78 209 SER A CA 1
ATOM 1550 C C . SER A 1 209 ? -7.784 28.048 -14.916 1.00 42.78 209 SER A C 1
ATOM 1552 O O . SER A 1 209 ? -6.974 28.971 -14.863 1.00 42.78 209 SER A O 1
ATOM 1554 N N . SER A 1 210 ? -9.091 28.241 -14.771 1.00 43.75 210 SER A N 1
ATOM 1555 C CA . SER A 1 210 ? -9.679 29.425 -14.158 1.00 43.75 210 SER A CA 1
ATOM 1556 C C . SER A 1 210 ? -9.647 29.280 -12.635 1.00 43.75 210 SER A C 1
ATOM 1558 O O . SER A 1 210 ? -10.372 28.448 -12.094 1.00 43.75 210 SER A O 1
ATOM 1560 N N . ARG A 1 211 ? -8.843 30.106 -11.960 1.00 48.50 211 ARG A N 1
ATOM 1561 C CA . ARG A 1 211 ? -8.957 30.586 -10.560 1.0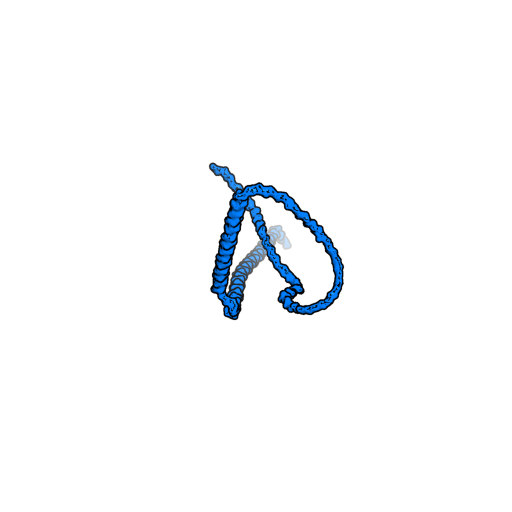0 48.50 211 ARG A CA 1
ATOM 1562 C C . ARG A 1 211 ? -7.907 31.706 -10.455 1.00 48.50 211 ARG A C 1
ATOM 1564 O O . ARG A 1 211 ? -6.733 31.446 -10.648 1.00 48.50 211 ARG A O 1
ATOM 1571 N N . GLY A 1 212 ? -8.214 32.988 -10.297 1.00 38.72 212 GLY A N 1
ATOM 1572 C CA . GLY A 1 212 ? -9.220 33.580 -9.429 1.00 38.72 212 GLY A CA 1
ATOM 1573 C C . GLY A 1 212 ? -8.514 34.254 -8.246 1.00 38.72 212 GLY A C 1
ATOM 1574 O O . GLY A 1 212 ? -8.235 33.593 -7.257 1.00 38.72 212 GLY A O 1
ATOM 1575 N N . ALA A 1 213 ? -8.297 35.571 -8.373 1.00 44.12 213 ALA A N 1
ATOM 1576 C CA . ALA A 1 213 ? -8.039 36.569 -7.323 1.00 44.12 213 ALA A CA 1
ATOM 1577 C C . ALA A 1 213 ? -6.669 36.578 -6.594 1.00 44.12 213 ALA A C 1
ATOM 1579 O O . ALA A 1 213 ? -6.341 35.675 -5.835 1.00 44.12 213 ALA A O 1
ATOM 1580 N N . ARG A 1 214 ? -5.969 37.727 -6.619 1.00 45.44 214 ARG A N 1
ATOM 1581 C CA . ARG A 1 214 ? -6.112 38.788 -5.595 1.00 45.44 214 ARG A CA 1
ATOM 1582 C C . ARG A 1 214 ? -5.222 40.009 -5.884 1.00 45.44 214 ARG A C 1
ATOM 1584 O O . ARG A 1 214 ? -4.047 39.903 -6.204 1.00 45.44 214 ARG A O 1
ATOM 1591 N N . ARG A 1 215 ? -5.862 41.167 -5.708 1.00 48.00 215 ARG A N 1
ATOM 1592 C CA . ARG A 1 215 ? -5.340 42.528 -5.536 1.00 48.00 215 ARG A CA 1
ATOM 1593 C C . ARG A 1 215 ? -3.989 42.595 -4.811 1.00 48.00 215 ARG A C 1
ATOM 1595 O O . ARG A 1 215 ? -3.847 42.015 -3.736 1.00 48.00 215 ARG A O 1
ATOM 1602 N N . ARG A 1 216 ? -3.102 43.477 -5.275 1.00 52.41 216 ARG A N 1
ATOM 1603 C CA . ARG A 1 216 ? -2.185 44.199 -4.387 1.00 52.41 216 ARG A CA 1
ATOM 1604 C C . ARG A 1 216 ? -2.027 45.630 -4.900 1.00 52.41 216 ARG A C 1
ATOM 1606 O O . ARG A 1 216 ? -1.483 45.851 -5.974 1.00 52.41 216 ARG A O 1
ATOM 1613 N N . GLY A 1 217 ? -2.617 46.564 -4.156 1.00 44.59 217 GLY A N 1
ATOM 1614 C CA . GLY A 1 217 ? -2.426 47.995 -4.344 1.00 44.59 217 GLY A CA 1
ATOM 1615 C C . GLY A 1 217 ? -1.030 48.393 -3.882 1.00 44.59 217 GLY A C 1
ATOM 1616 O O . GLY A 1 217 ? -0.518 47.854 -2.901 1.00 44.59 217 GLY A O 1
ATOM 1617 N N . THR A 1 218 ? -0.424 49.309 -4.619 1.00 5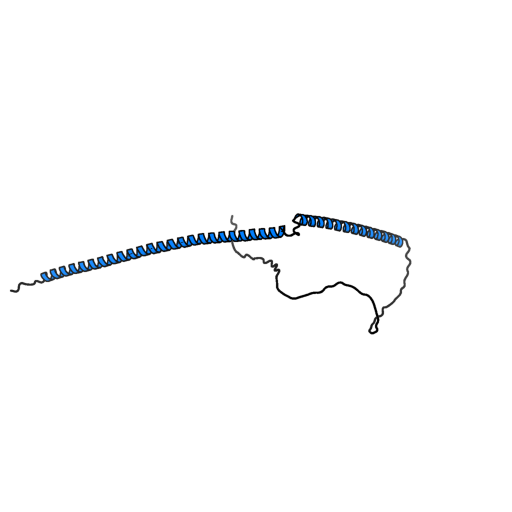9.09 218 THR A N 1
ATOM 1618 C CA . THR A 1 218 ? 0.825 49.974 -4.271 1.00 59.09 218 THR A CA 1
ATOM 1619 C C . THR A 1 218 ? 0.494 51.190 -3.418 1.00 59.09 218 THR A C 1
ATOM 1621 O O . THR A 1 218 ? -0.201 52.098 -3.871 1.00 59.09 218 THR A O 1
ATOM 1624 N N . GLY A 1 219 ? 0.970 51.179 -2.179 1.00 47.38 219 GLY A N 1
ATOM 1625 C CA . GLY A 1 219 ? 1.017 52.334 -1.299 1.00 47.38 219 GLY A CA 1
ATOM 1626 C C . GLY A 1 219 ? 2.357 52.317 -0.581 1.00 47.38 219 GLY A C 1
ATOM 1627 O O . GLY A 1 219 ? 2.584 51.431 0.240 1.00 47.38 219 GLY A O 1
ATOM 1628 N N . SER A 1 220 ? 3.239 53.230 -0.978 1.00 47.72 220 SER A N 1
ATOM 1629 C CA . SER A 1 220 ? 4.282 53.908 -0.199 1.00 47.72 220 SER A CA 1
ATOM 1630 C C . SER A 1 220 ? 5.149 54.717 -1.151 1.00 47.72 220 SER A C 1
ATOM 1632 O O . SER A 1 220 ? 5.388 54.231 -2.277 1.00 47.72 220 SER A O 1
#

Organism: NCBI:txid1250544

Sequence (220 aa):
MTDGFGPDSFKQVTDQLSSVDELAQKSRAFAREEALKAELRGVQQLNTIVSGVTSSLEKANENMGAVSSTVETANTLLNLWIRILSQAEHNQRLLQSTHWEGITNEQAAVEAEALARQQAAQRRAEEARERAAAREREAAAAEARRLAAEKKPTGRGTRGRRGVPSTRGTVGAAGRGGVSNGSSSSSTRGLPPSRLTRGSGIGRGVPGSSRGARRRGTGS

Radius of gyration: 60.0 Å; chains: 1; bounding box: 101×73×183 Å